Protein AF-0000000069244397 (afdb_homodimer)

pLDDT: mean 73.23, std 25.33, range [27.2, 98.0]

Nearest PDB structures (foldseek):
  3v4m-assembly1_A  TM=9.714E-01  e=1.455E-11  Mus musculus
  4z2x-assembly2_B  TM=9.695E-01  e=2.163E-11  Mus musculus
  4fxw-assembly1_A  TM=9.485E-01  e=2.336E-10  Homo sapiens
  1opi-assembly1_A  TM=9.277E-01  e=2.695E-09  Homo sapiens
  2peh-assembly1_A  TM=8.057E-01  e=1.246E-07  Homo sapiens

Secondary structure (DSSP, 8-state):
-----------B-----STTHHHHHHHHHHHHHHHHHHHHS----TT------------SEEEEESSS-HHHHTSHHHHHHHHHHHHHHHGGGS-EEEEE-----TT----TTTT-EEEEESSHHHHHHHHHHHTT-EETTEEPEEEEE-HHHHHTT----/-----------B-----SSTHHHHHHHHHHHHHHHHHHHHS----TT------------SEEEEESSS-HHHHTSHHHHHHHHHHHHHHHGGGS-EEEEE-----TT----TTTT-EEEEESSHHHHHHHHHHHTT-EETTEEPEEEEE-HHHHHTT----

InterPro domains:
  IPR012677 Nucleotide-binding alpha-beta plait domain superfamily [G3DSA:3.30.70.330] (55-160)
  IPR035979 RNA-binding domain superfamily [SSF54928] (56-154)

Structure (mmCIF, N/CA/C/O backbone):
data_AF-0000000069244397-model_v1
#
loop_
_entity.id
_entity.type
_entity.pdbx_description
1 polymer 'Uncharacterized protein'
#
loop_
_atom_site.group_PDB
_atom_site.id
_atom_site.type_symbol
_atom_site.label_atom_id
_atom_site.label_alt_id
_atom_site.label_comp_id
_atom_site.label_asym_id
_atom_site.label_entity_id
_atom_site.label_seq_id
_atom_site.pdbx_PDB_ins_code
_atom_site.Cartn_x
_atom_site.Cartn_y
_atom_site.Cartn_z
_atom_site.occupancy
_atom_site.B_iso_or_equiv
_atom_site.auth_seq_id
_atom_site.auth_comp_id
_atom_site.auth_asym_id
_atom_site.auth_atom_id
_atom_site.pdbx_PDB_model_num
ATOM 1 N N . MET A 1 1 ? 12.625 15.398 11.844 1 27.2 1 MET A N 1
ATOM 2 C CA . MET A 1 1 ? 12.562 14.055 12.414 1 27.2 1 MET A CA 1
ATOM 3 C C . MET A 1 1 ? 11.297 13.867 13.234 1 27.2 1 MET A C 1
ATOM 5 O O . MET A 1 1 ? 10.906 14.766 13.992 1 27.2 1 MET A O 1
ATOM 9 N N . PHE A 1 2 ? 10.336 13.188 12.711 1 37.75 2 PHE A N 1
ATOM 10 C CA . PHE A 1 2 ? 9.117 13.062 13.5 1 37.75 2 PHE A CA 1
ATOM 11 C C . PHE A 1 2 ? 9.445 12.75 14.953 1 37.75 2 PHE A C 1
ATOM 13 O O . PHE A 1 2 ? 10.125 11.766 15.242 1 37.75 2 PHE A O 1
ATOM 20 N N . VAL A 1 3 ? 9.688 13.797 15.75 1 35.94 3 VAL A N 1
ATOM 21 C CA . VAL A 1 3 ? 9.875 13.375 17.141 1 35.94 3 VAL A CA 1
ATOM 22 C C . VAL A 1 3 ? 8.664 12.562 17.594 1 35.94 3 VAL A C 1
ATOM 24 O O . VAL A 1 3 ? 7.652 13.125 18.016 1 35.94 3 VAL A O 1
ATOM 27 N N . LEU A 1 4 ? 8.211 11.703 16.703 1 37.22 4 LEU A N 1
ATOM 28 C CA . LEU A 1 4 ? 7.254 10.734 17.219 1 37.22 4 LEU A CA 1
ATOM 29 C C . LEU A 1 4 ? 7.84 9.977 18.422 1 37.22 4 LEU A C 1
ATOM 31 O O . LEU A 1 4 ? 8.945 9.445 18.344 1 37.22 4 LEU A O 1
ATOM 35 N N . THR A 1 5 ? 7.504 10.547 19.578 1 32.94 5 THR A N 1
ATOM 36 C CA . THR A 1 5 ? 7.883 9.758 20.75 1 32.94 5 THR A CA 1
ATOM 37 C C . THR A 1 5 ? 7.754 8.266 20.453 1 32.94 5 THR A C 1
ATOM 39 O O . THR A 1 5 ? 6.754 7.82 19.891 1 32.94 5 THR A O 1
ATOM 42 N N . SER A 1 6 ? 8.906 7.75 20.25 1 30 6 SER A N 1
ATOM 43 C CA . SER A 1 6 ? 9.266 6.379 19.891 1 30 6 SER A CA 1
ATOM 44 C C . SER A 1 6 ? 8.461 5.375 20.719 1 30 6 SER A C 1
ATOM 46 O O . SER A 1 6 ? 8.773 5.129 21.891 1 30 6 SER A O 1
ATOM 48 N N . VAL A 1 7 ? 7.266 5.555 20.844 1 28.28 7 VAL A N 1
ATOM 49 C CA . VAL A 1 7 ? 6.73 4.344 21.469 1 28.28 7 VAL A CA 1
ATOM 50 C C . VAL A 1 7 ? 7.094 3.127 20.625 1 28.28 7 VAL A C 1
ATOM 52 O O . VAL A 1 7 ? 6.934 3.143 19.391 1 28.28 7 VAL A O 1
ATOM 55 N N . ASN A 1 8 ? 8.195 2.49 21.047 1 29.7 8 ASN A N 1
ATOM 56 C CA . ASN A 1 8 ? 8.734 1.245 20.516 1 29.7 8 ASN A CA 1
ATOM 57 C C . ASN A 1 8 ? 7.633 0.259 20.156 1 29.7 8 ASN A C 1
ATOM 59 O O . ASN A 1 8 ? 7.188 -0.521 21 1 29.7 8 ASN A O 1
ATOM 63 N N . LEU A 1 9 ? 6.617 0.717 19.609 1 29.98 9 LEU A N 1
ATOM 64 C CA . LEU A 1 9 ? 5.656 -0.36 19.406 1 29.98 9 LEU A CA 1
ATOM 65 C C . LEU A 1 9 ? 6.152 -1.33 18.328 1 29.98 9 LEU A C 1
ATOM 67 O O . LEU A 1 9 ? 6.422 -0.929 17.203 1 29.98 9 LEU A O 1
ATOM 71 N N . VAL A 1 10 ? 6.895 -2.225 18.828 1 30.16 10 VAL A N 1
ATOM 72 C CA . VAL A 1 10 ? 7.375 -3.371 18.062 1 30.16 10 VAL A CA 1
ATOM 73 C C . VAL A 1 10 ? 6.262 -3.893 17.156 1 30.16 10 VAL A C 1
ATOM 75 O O . VAL A 1 10 ? 5.164 -4.203 17.625 1 30.16 10 VAL A O 1
ATOM 78 N N . CYS A 1 11 ? 6.207 -3.209 16.125 1 37.81 11 CYS A N 1
ATOM 79 C CA . CYS A 1 11 ? 5.363 -3.848 15.117 1 37.81 11 CYS A CA 1
ATOM 80 C C . CYS A 1 11 ? 5.617 -5.348 15.062 1 37.81 11 CYS A C 1
ATOM 82 O O . CYS A 1 11 ? 6.719 -5.785 14.727 1 37.81 11 CYS A O 1
ATOM 84 N 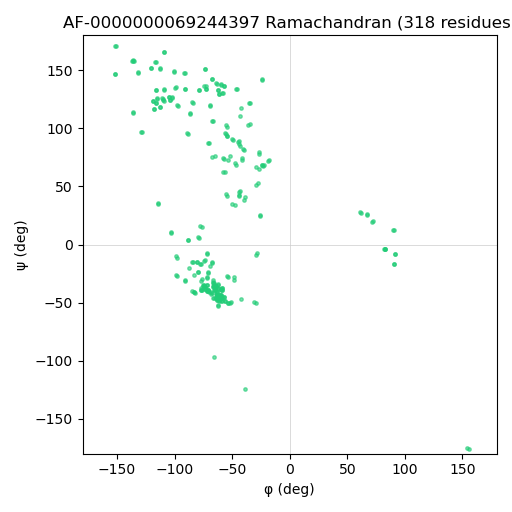N . PHE A 1 12 ? 5.129 -6.039 16.094 1 33.84 12 PHE A N 1
ATOM 85 C CA . PHE A 1 12 ? 5.223 -7.469 16.359 1 33.84 12 PHE A CA 1
ATOM 86 C C . PHE A 1 12 ? 4.797 -8.273 15.133 1 33.84 12 PHE A C 1
ATOM 88 O O . PHE A 1 12 ? 3.609 -8.547 14.945 1 33.84 12 PHE A O 1
ATOM 95 N N . CYS A 1 13 ? 5.066 -7.836 13.914 1 42.62 13 CYS A N 1
ATOM 96 C CA . CYS A 1 13 ? 4.883 -9.07 13.164 1 42.62 13 CYS A CA 1
ATOM 97 C C . CYS A 1 13 ? 5.598 -10.234 13.844 1 42.62 13 CYS A C 1
ATOM 99 O O . CYS A 1 13 ? 6.812 -10.195 14.039 1 42.62 13 CYS A O 1
ATOM 101 N N . GLY A 1 14 ? 5.129 -10.719 15.07 1 35.09 14 GLY A N 1
ATOM 102 C CA . GLY A 1 14 ? 5.707 -11.852 15.781 1 35.09 14 GLY A CA 1
ATOM 103 C C . GLY A 1 14 ? 6.34 -12.875 14.859 1 35.09 14 GLY A C 1
ATOM 104 O O . GLY A 1 14 ? 5.637 -13.656 14.219 1 35.09 14 GLY A O 1
ATOM 105 N N . HIS A 1 15 ? 7.363 -12.461 14.25 1 33.94 15 HIS A N 1
ATOM 106 C CA . HIS A 1 15 ? 8.211 -13.523 13.719 1 33.94 15 HIS A CA 1
ATOM 107 C C . HIS A 1 15 ? 8.562 -14.539 14.805 1 33.94 15 HIS A C 1
ATOM 109 O O . HIS A 1 15 ? 9.164 -14.188 15.82 1 33.94 15 HIS A O 1
ATOM 115 N N . SER A 1 16 ? 7.691 -15.461 15.25 1 31.42 16 SER A N 1
ATOM 116 C CA . SER A 1 16 ? 8.398 -16.562 15.891 1 31.42 16 SER A CA 1
ATOM 117 C C . SER A 1 16 ? 9.641 -16.953 15.094 1 31.42 16 SER A C 1
ATOM 119 O O . SER A 1 16 ? 9.57 -17.156 13.883 1 31.42 16 SER A O 1
ATOM 121 N N . LYS A 1 17 ? 10.852 -16.812 15.703 1 29.66 17 LYS A N 1
ATOM 122 C CA . LYS A 1 17 ? 12.188 -17.188 15.258 1 29.66 17 LYS A CA 1
ATOM 123 C C . LYS A 1 17 ? 12.164 -18.531 14.539 1 29.66 17 LYS A C 1
ATOM 125 O O . LYS A 1 17 ? 12.656 -18.656 13.414 1 29.66 17 LYS A O 1
ATOM 130 N N . PRO A 1 18 ? 12.953 -19.5 14.992 1 32.19 18 PRO A N 1
ATOM 131 C CA . PRO A 1 18 ? 13.891 -20.422 14.336 1 32.19 18 PRO A CA 1
ATOM 132 C C . PRO A 1 18 ? 13.203 -21.656 13.75 1 32.19 18 PRO A C 1
ATOM 134 O O . PRO A 1 18 ? 13.875 -22.516 13.172 1 32.19 18 PRO A O 1
ATOM 137 N N . GLU A 1 19 ? 12.109 -22.125 14.188 1 33.16 19 GLU A N 1
ATOM 138 C CA . GLU A 1 19 ? 12.242 -23.516 13.766 1 33.16 19 GLU A CA 1
ATOM 139 C C . GLU A 1 19 ? 12.141 -23.641 12.242 1 33.16 19 GLU A C 1
ATOM 141 O O . GLU A 1 19 ? 12.133 -24.75 11.711 1 33.16 19 GLU A O 1
ATOM 146 N N . GLU A 1 20 ? 11.602 -22.641 11.625 1 37.44 20 GLU A N 1
ATOM 147 C CA . GLU A 1 20 ? 11.227 -22.859 10.234 1 37.44 20 GLU A CA 1
ATOM 148 C C . GLU A 1 20 ? 12.453 -22.844 9.32 1 37.44 20 GLU A C 1
ATOM 150 O O . GLU A 1 20 ? 12.344 -22.594 8.125 1 37.44 20 GLU A O 1
ATOM 155 N N . ASP A 1 21 ? 13.602 -22.938 9.82 1 36.31 21 ASP A N 1
ATOM 156 C CA . ASP A 1 21 ? 14.828 -23.188 9.078 1 36.31 21 ASP A CA 1
ATOM 157 C C . ASP A 1 21 ? 14.664 -24.359 8.117 1 36.31 21 ASP A C 1
ATOM 159 O O . ASP A 1 21 ? 15.383 -24.453 7.113 1 36.31 21 ASP A O 1
ATOM 163 N N . ASN A 1 22 ? 13.812 -25.297 8.508 1 40.84 22 ASN A N 1
ATOM 164 C CA . ASN A 1 22 ? 13.789 -26.562 7.773 1 40.84 22 ASN A CA 1
ATOM 165 C C . ASN A 1 22 ? 13.078 -26.406 6.434 1 40.84 22 ASN A C 1
ATOM 167 O O . ASN A 1 22 ? 13.344 -27.172 5.496 1 40.84 22 ASN A O 1
ATOM 171 N N . ILE A 1 23 ? 12.039 -25.578 6.328 1 39.38 23 ILE A N 1
ATOM 172 C CA . ILE A 1 23 ? 11.32 -25.5 5.059 1 39.38 23 ILE A CA 1
ATOM 173 C C . ILE A 1 23 ? 12.133 -24.672 4.062 1 39.38 23 ILE A C 1
ATOM 175 O O . ILE A 1 23 ? 12.242 -25.031 2.887 1 39.38 23 ILE A O 1
ATOM 179 N N . PHE A 1 24 ? 12.797 -23.625 4.504 1 41.84 24 PHE A N 1
ATOM 180 C CA . PHE A 1 24 ? 13.648 -22.812 3.635 1 41.84 24 PHE A CA 1
ATOM 181 C C . PHE A 1 24 ? 14.844 -23.625 3.148 1 41.84 24 PHE A C 1
ATOM 183 O O . PHE A 1 24 ? 15.297 -23.453 2.014 1 41.84 24 PHE A O 1
ATOM 190 N N . ALA A 1 25 ? 15.32 -24.469 4.027 1 38.56 25 ALA A N 1
ATOM 191 C CA . ALA A 1 25 ? 16.469 -25.297 3.67 1 38.56 25 ALA A CA 1
ATOM 192 C C . ALA A 1 25 ? 16.109 -26.266 2.555 1 38.56 25 ALA A C 1
ATOM 194 O O . ALA A 1 25 ? 16.906 -26.516 1.649 1 38.56 25 ALA A O 1
ATOM 195 N N . ARG A 1 26 ? 14.875 -26.812 2.633 1 41.34 26 ARG A N 1
ATOM 196 C CA . ARG A 1 26 ? 14.477 -27.781 1.609 1 41.34 26 ARG A CA 1
ATOM 197 C C . ARG A 1 26 ? 14.242 -27.078 0.271 1 41.34 26 ARG A C 1
ATOM 199 O O . ARG A 1 26 ? 14.57 -27.625 -0.783 1 41.34 26 ARG A O 1
ATOM 206 N N . ALA A 1 27 ? 13.719 -25.812 0.283 1 40.34 27 ALA A N 1
ATOM 207 C CA . ALA A 1 27 ? 13.508 -25.109 -0.975 1 40.34 27 ALA A CA 1
ATOM 208 C C . ALA A 1 27 ? 14.836 -24.672 -1.59 1 40.34 27 ALA A C 1
ATOM 210 O O . ALA A 1 27 ? 15.016 -24.75 -2.807 1 40.34 27 ALA A O 1
ATOM 211 N N . GLN A 1 28 ? 15.742 -24.219 -0.782 1 43.62 28 GLN A N 1
ATOM 212 C CA . GLN A 1 28 ? 17.062 -23.875 -1.285 1 43.62 28 GLN A CA 1
ATOM 213 C C . GLN A 1 28 ? 17.766 -25.109 -1.87 1 43.62 28 GLN A C 1
ATOM 215 O O . GLN A 1 28 ? 18.453 -25.016 -2.889 1 43.62 28 GLN A O 1
ATOM 220 N N . GLN A 1 29 ? 17.516 -26.234 -1.183 1 43.56 29 GLN A N 1
ATOM 221 C CA . GLN A 1 29 ? 18.141 -27.453 -1.702 1 43.56 29 GLN A CA 1
ATOM 222 C C . GLN A 1 29 ? 17.562 -27.828 -3.064 1 43.56 29 GLN A C 1
ATOM 224 O O . GLN A 1 29 ? 18.297 -28.25 -3.957 1 43.56 29 GLN A O 1
ATOM 229 N N . HIS A 1 30 ? 16.234 -27.516 -3.236 1 47.88 30 HIS A N 1
ATOM 230 C CA . HIS A 1 30 ? 15.656 -27.859 -4.535 1 47.88 30 HIS A CA 1
ATOM 231 C C . HIS A 1 30 ? 16.125 -26.891 -5.613 1 47.88 30 HIS A C 1
ATOM 233 O O . HIS A 1 30 ? 16.453 -27.297 -6.727 1 47.88 30 HIS A O 1
ATOM 239 N N . ILE A 1 31 ? 16.281 -25.562 -5.203 1 44.5 31 ILE A N 1
ATOM 240 C CA . ILE A 1 31 ? 16.797 -24.578 -6.164 1 44.5 31 ILE A CA 1
ATOM 241 C C . ILE A 1 31 ? 18.281 -24.844 -6.434 1 44.5 31 ILE A C 1
ATOM 243 O O . ILE A 1 31 ? 18.719 -24.812 -7.582 1 44.5 31 ILE A O 1
ATOM 247 N N . ALA A 1 32 ? 19.016 -25.188 -5.398 1 46.47 32 ALA A N 1
ATOM 248 C CA . ALA A 1 32 ? 20.438 -25.531 -5.559 1 46.47 32 ALA A CA 1
ATOM 249 C C . ALA A 1 32 ? 20.609 -26.797 -6.383 1 46.47 32 ALA A C 1
ATOM 251 O O . ALA A 1 32 ? 21.5 -26.891 -7.23 1 46.47 32 ALA A O 1
ATOM 252 N N . MET A 1 33 ? 19.656 -27.688 -6.145 1 46.03 33 MET A N 1
ATOM 253 C CA . MET A 1 33 ? 19.766 -28.938 -6.883 1 46.03 33 MET A CA 1
ATOM 254 C C . MET A 1 33 ? 19.453 -28.734 -8.359 1 46.03 33 MET A C 1
ATOM 256 O O . MET A 1 33 ? 20.078 -29.344 -9.227 1 46.03 33 MET A O 1
ATOM 260 N N . GLN A 1 34 ? 18.406 -27.844 -8.641 1 49.03 34 GLN A N 1
ATOM 261 C CA . GLN A 1 34 ? 18.078 -27.594 -10.031 1 49.03 34 GLN A CA 1
ATOM 262 C C . GLN A 1 34 ? 19.219 -26.859 -10.742 1 49.03 34 GLN A C 1
ATOM 264 O O . GLN A 1 34 ? 19.531 -27.156 -11.898 1 49.03 34 GLN A O 1
ATOM 269 N N . LYS A 1 35 ? 19.922 -26.016 -9.953 1 48.5 35 LYS A N 1
ATOM 270 C CA . LYS A 1 35 ? 21.109 -25.359 -10.508 1 48.5 35 LYS A CA 1
ATOM 271 C C . LYS A 1 35 ? 22.219 -26.375 -10.766 1 48.5 35 LYS A C 1
ATOM 273 O O . LYS A 1 35 ? 22.891 -26.312 -11.797 1 48.5 35 LYS A O 1
ATOM 278 N N . ILE A 1 36 ? 22.312 -27.203 -9.789 1 48.94 36 ILE A N 1
ATOM 279 C CA . ILE A 1 36 ? 23.359 -28.219 -9.93 1 48.94 36 ILE A CA 1
ATOM 280 C C . ILE A 1 36 ? 23.016 -29.172 -11.062 1 48.94 36 ILE A C 1
ATOM 282 O O . ILE A 1 36 ? 23.875 -29.547 -11.867 1 48.94 36 ILE A O 1
ATOM 286 N N . ALA A 1 37 ? 21.734 -29.562 -11.148 1 48.16 37 ALA A N 1
ATOM 287 C CA . ALA A 1 37 ? 21.375 -30.516 -12.18 1 48.16 37 ALA A CA 1
ATOM 288 C C . ALA A 1 37 ? 21.625 -29.938 -13.57 1 48.16 37 ALA A C 1
ATOM 290 O O . ALA A 1 37 ? 22.094 -30.656 -14.469 1 48.16 37 ALA A O 1
ATOM 291 N N . LEU A 1 38 ? 21.391 -28.594 -13.641 1 48.34 38 LEU A N 1
ATOM 292 C CA . LEU A 1 38 ? 21.656 -27.984 -14.93 1 48.34 38 LEU A CA 1
ATOM 293 C C . LEU A 1 38 ? 23.172 -27.859 -15.172 1 48.34 38 LEU A C 1
ATOM 295 O O . LEU A 1 38 ? 23.641 -28.094 -16.281 1 48.34 38 LEU A O 1
ATOM 299 N N . GLU A 1 39 ? 23.844 -27.516 -14.016 1 49.94 39 GLU A N 1
ATOM 300 C CA . GLU A 1 39 ? 25.297 -27.484 -14.188 1 49.94 39 GLU A CA 1
ATOM 301 C C . GLU A 1 39 ? 25.844 -28.891 -14.461 1 49.94 39 GLU A C 1
ATOM 303 O O . GLU A 1 39 ? 26.766 -29.047 -15.258 1 49.94 39 GLU A O 1
ATOM 308 N N . VAL A 1 40 ? 25.266 -29.859 -13.852 1 46.66 40 VAL A N 1
ATOM 309 C CA . VAL A 1 40 ? 25.828 -31.203 -14.016 1 46.66 40 VAL A CA 1
ATOM 310 C C . VAL A 1 40 ? 25.422 -31.766 -15.375 1 46.66 40 VAL A C 1
ATOM 312 O O . VAL A 1 40 ? 26.125 -32.594 -15.945 1 46.66 40 VAL A O 1
ATOM 315 N N . VAL A 1 41 ? 24.141 -31.531 -15.867 1 43.69 41 VAL A N 1
ATOM 316 C CA . VAL A 1 41 ? 23.938 -31.969 -17.25 1 43.69 41 VAL A CA 1
ATOM 317 C C . VAL A 1 41 ? 24.828 -31.141 -18.172 1 43.69 41 VAL A C 1
ATOM 319 O O . VAL A 1 41 ? 24.672 -29.922 -18.266 1 43.69 41 VAL A O 1
ATOM 322 N N . GLY A 1 42 ? 26.125 -31.359 -18.266 1 42.97 42 GLY A N 1
ATOM 323 C CA . GLY A 1 42 ? 27.234 -30.891 -19.094 1 42.97 42 GLY A CA 1
ATOM 324 C C . GLY A 1 42 ? 26.797 -30.484 -20.48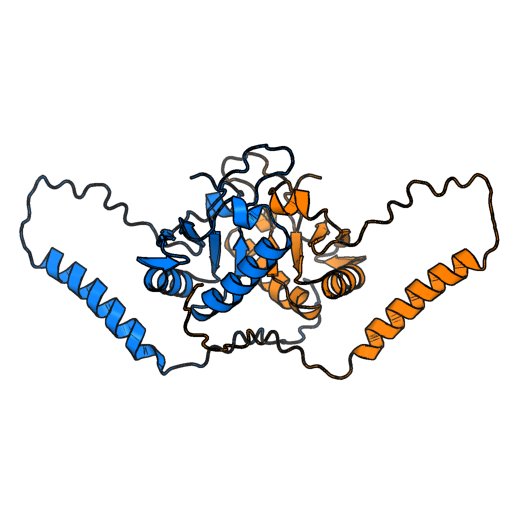4 1 42.97 42 GLY A C 1
ATOM 325 O O . GLY A 1 42 ? 27.594 -30.5 -21.422 1 42.97 42 GLY A O 1
ATOM 326 N N . LEU A 1 43 ? 25.438 -30.781 -20.875 1 42.66 43 LEU A N 1
ATOM 327 C CA . LEU A 1 43 ? 25.156 -30.422 -22.266 1 42.66 43 LEU A CA 1
ATOM 328 C C . LEU A 1 43 ? 25.422 -28.938 -22.516 1 42.66 43 LEU A C 1
ATOM 330 O O . LEU A 1 43 ? 24.781 -28.078 -21.906 1 42.66 43 LEU A O 1
ATOM 334 N N . ASN A 1 44 ? 26.719 -28.578 -22.594 1 42.78 44 ASN A N 1
ATOM 335 C CA . ASN A 1 44 ? 27.141 -27.375 -23.297 1 42.78 44 ASN A CA 1
ATOM 336 C C . ASN A 1 44 ? 26.422 -27.234 -24.641 1 42.78 44 ASN A C 1
ATOM 338 O O . ASN A 1 44 ? 26.891 -27.75 -25.656 1 42.78 44 ASN A O 1
ATOM 342 N N . ILE A 1 45 ? 25.125 -27.484 -24.812 1 40.69 45 ILE A N 1
ATOM 343 C CA . ILE A 1 45 ? 24.609 -27.125 -26.125 1 40.69 45 ILE A CA 1
ATOM 344 C C . ILE A 1 45 ? 25.031 -25.703 -26.484 1 40.69 45 ILE A C 1
ATOM 346 O O . ILE A 1 45 ? 24.688 -24.75 -25.781 1 40.69 45 ILE A O 1
ATOM 350 N N . PRO A 1 46 ? 26.219 -25.453 -27.156 1 43.69 46 PRO A N 1
ATOM 351 C CA . PRO A 1 46 ? 26.688 -24.125 -27.547 1 43.69 46 PRO A CA 1
ATOM 352 C C . PRO A 1 46 ? 25.531 -23.156 -27.859 1 43.69 46 PRO A C 1
ATOM 354 O O . PRO A 1 46 ? 25.656 -21.953 -27.609 1 43.69 46 PRO A O 1
ATOM 357 N N . GLY A 1 47 ? 24.672 -23.406 -28.547 1 41.69 47 GLY A N 1
ATOM 358 C CA . GLY A 1 47 ? 23.594 -22.609 -29.125 1 41.69 47 GLY A CA 1
ATOM 359 C C . GLY A 1 47 ? 22.5 -22.281 -28.141 1 41.69 47 GLY A C 1
ATOM 360 O O . GLY A 1 47 ? 21.438 -21.766 -28.516 1 41.69 47 GLY A O 1
ATOM 361 N N . VAL A 1 48 ? 22.328 -23.156 -27.219 1 39.66 48 VAL A N 1
ATOM 362 C CA . VAL A 1 48 ? 21.266 -22.656 -26.359 1 39.66 48 VAL A CA 1
ATOM 363 C C . VAL A 1 48 ? 21.672 -21.281 -25.797 1 39.66 48 VAL A C 1
ATOM 365 O O . VAL A 1 48 ? 22.625 -21.172 -25.031 1 39.66 48 VAL A O 1
ATOM 368 N N . GLU A 1 49 ? 21.844 -20.359 -26.688 1 38.31 49 GLU A N 1
ATOM 369 C CA . GLU A 1 49 ? 21.781 -19.016 -26.125 1 38.31 49 GLU A CA 1
ATOM 370 C C . GLU A 1 49 ? 20.922 -18.984 -24.875 1 38.31 49 GLU A C 1
ATOM 372 O O . GLU A 1 49 ? 19.797 -19.5 -24.875 1 38.31 49 GLU A O 1
ATOM 377 N N . ARG A 1 50 ? 21.547 -19.438 -23.75 1 37.62 50 ARG A N 1
ATOM 378 C CA . ARG A 1 50 ? 20.766 -19.109 -22.562 1 37.62 50 ARG A CA 1
ATOM 379 C C . ARG A 1 50 ? 19.844 -17.922 -22.812 1 37.62 50 ARG A C 1
ATOM 381 O O . ARG A 1 50 ? 20.328 -16.828 -23.125 1 37.62 50 ARG A O 1
ATOM 388 N N . GLY A 1 51 ? 18.922 -18.109 -23.594 1 34.88 51 GLY A N 1
ATOM 389 C CA . GLY A 1 51 ? 17.984 -17 -23.719 1 34.88 51 GLY A CA 1
ATOM 390 C C . GLY A 1 51 ? 17.969 -16.094 -22.5 1 34.88 51 GLY A C 1
ATOM 391 O O . GLY A 1 51 ? 18.5 -16.438 -21.453 1 34.88 51 GLY A O 1
ATOM 392 N N . PRO A 1 52 ? 17.859 -14.836 -22.688 1 34.72 52 PRO A N 1
ATOM 393 C CA . PRO A 1 52 ? 17.781 -14.023 -21.484 1 34.72 52 PRO A CA 1
ATOM 394 C C . PRO A 1 52 ? 17.188 -14.781 -20.297 1 34.72 52 PRO A C 1
ATOM 396 O O . PRO A 1 52 ? 16.047 -15.25 -20.375 1 34.72 52 PRO A O 1
ATOM 399 N N . THR A 1 53 ? 17.734 -15.992 -19.953 1 36.62 53 THR A N 1
ATOM 400 C CA . THR A 1 53 ? 17.203 -16.438 -18.672 1 36.62 53 THR A CA 1
ATOM 401 C C . THR A 1 53 ? 16.578 -15.281 -17.906 1 36.62 53 THR A C 1
ATOM 403 O O . THR A 1 53 ? 17.219 -14.258 -17.703 1 36.62 53 THR A O 1
ATOM 406 N N . ASN A 1 54 ? 15.5 -14.797 -18.266 1 39.53 54 ASN A N 1
ATOM 407 C CA . ASN A 1 54 ? 14.82 -13.766 -17.5 1 39.53 54 ASN A CA 1
ATOM 408 C C . ASN A 1 54 ? 15.195 -13.836 -16.016 1 39.53 54 ASN A C 1
ATOM 410 O O . ASN A 1 54 ? 14.578 -14.586 -15.258 1 39.53 54 ASN A O 1
ATOM 414 N N . GLU A 1 55 ? 16.281 -14.352 -15.711 1 47.25 55 GLU A N 1
ATOM 415 C CA . GLU A 1 55 ? 16.797 -14.242 -14.352 1 47.25 55 GLU A CA 1
ATOM 416 C C . GLU A 1 55 ? 16.219 -13.031 -13.633 1 47.25 55 GLU A C 1
ATOM 418 O O . GLU A 1 55 ? 16.547 -11.891 -13.961 1 47.25 55 GLU A O 1
ATOM 423 N N . GLU A 1 56 ? 14.977 -13.094 -13.367 1 64.75 56 GLU A N 1
ATOM 424 C CA . GLU A 1 56 ? 14.227 -12.008 -12.734 1 64.75 56 GLU A CA 1
ATOM 425 C C . GLU A 1 56 ? 15.008 -11.406 -11.578 1 64.75 56 GLU A C 1
ATOM 427 O O . GLU A 1 56 ? 15.477 -12.125 -10.695 1 64.75 56 GLU A O 1
ATOM 432 N N . SER A 1 57 ? 15.828 -10.438 -11.734 1 83.56 57 SER A N 1
ATOM 433 C CA . SER A 1 57 ? 16.531 -9.703 -10.68 1 83.56 57 SER A CA 1
ATOM 434 C C . SER A 1 57 ? 15.648 -9.555 -9.445 1 83.56 57 SER A C 1
ATOM 436 O O . SER A 1 57 ? 14.453 -9.281 -9.547 1 83.56 57 SER A O 1
ATOM 438 N N . PRO A 1 58 ? 16.203 -10.094 -8.328 1 93 58 PRO A N 1
ATOM 439 C CA . PRO A 1 58 ? 15.453 -9.977 -7.082 1 93 58 PRO A CA 1
ATOM 440 C C . PRO A 1 58 ? 14.906 -8.57 -6.852 1 93 58 PRO A C 1
ATOM 442 O O . PRO A 1 58 ? 15.555 -7.582 -7.219 1 93 58 PRO A O 1
ATOM 445 N N . SER A 1 59 ? 13.695 -8.516 -6.477 1 96.69 59 SER A N 1
ATOM 446 C CA . SER A 1 59 ? 12.977 -7.293 -6.148 1 96.69 59 SER A CA 1
ATOM 447 C C . SER A 1 59 ? 12.234 -7.426 -4.82 1 96.69 59 SER A C 1
ATOM 449 O O . SER A 1 59 ? 11.812 -8.523 -4.449 1 96.69 59 SER A O 1
ATOM 451 N N . LYS A 1 60 ? 12.102 -6.355 -4.098 1 96.88 60 LYS A N 1
ATOM 452 C CA . LYS A 1 60 ? 11.312 -6.375 -2.871 1 96.88 60 LYS A CA 1
ATOM 453 C C . LYS A 1 60 ? 9.82 -6.461 -3.18 1 96.88 60 LYS A C 1
ATOM 455 O O . LYS A 1 60 ? 9.008 -6.66 -2.275 1 96.88 60 LYS A O 1
ATOM 460 N N . VAL A 1 61 ? 9.484 -6.344 -4.453 1 97.5 61 VAL A N 1
ATOM 461 C CA . VAL A 1 61 ? 8.078 -6.32 -4.844 1 97.5 61 VAL A CA 1
ATOM 462 C C . VAL A 1 61 ? 7.73 -7.602 -5.598 1 97.5 61 VAL A C 1
ATOM 464 O O . VAL A 1 61 ? 8.422 -7.98 -6.543 1 97.5 61 VAL A O 1
ATOM 467 N N . VAL A 1 62 ? 6.723 -8.281 -5.133 1 98 62 VAL A N 1
ATOM 468 C CA . VAL A 1 62 ? 6.18 -9.477 -5.777 1 98 62 VAL A CA 1
ATOM 469 C C . VAL A 1 62 ? 4.809 -9.156 -6.379 1 98 62 VAL A C 1
ATOM 471 O O . VAL A 1 62 ? 3.988 -8.484 -5.746 1 98 62 VAL A O 1
ATOM 474 N N . CYS A 1 63 ? 4.562 -9.547 -7.574 1 97.81 63 CYS A N 1
ATOM 475 C CA . CYS A 1 63 ? 3.275 -9.375 -8.234 1 97.81 63 CYS A CA 1
ATOM 476 C C . CYS A 1 63 ? 2.564 -10.711 -8.406 1 97.81 63 CYS A C 1
ATOM 478 O O . CYS A 1 63 ? 3.143 -11.664 -8.938 1 97.81 63 CYS A O 1
ATOM 480 N N . LEU A 1 64 ? 1.368 -10.844 -7.922 1 97.25 64 LEU A N 1
ATOM 481 C CA . LEU A 1 64 ? 0.532 -12.031 -8.102 1 97.25 64 LEU A CA 1
ATOM 482 C C . LEU A 1 64 ? -0.485 -11.805 -9.219 1 97.25 64 LEU A C 1
ATOM 484 O O . LEU A 1 64 ? -1.105 -10.742 -9.297 1 97.25 64 LEU A O 1
ATOM 488 N N . THR A 1 65 ? -0.626 -12.773 -10.078 1 95.56 65 THR A N 1
ATOM 489 C CA . THR A 1 65 ? -1.67 -12.766 -11.094 1 95.56 65 THR A CA 1
ATOM 490 C C . THR A 1 65 ? -2.588 -13.977 -10.938 1 95.56 65 THR A C 1
ATOM 492 O O . THR A 1 65 ? -2.209 -14.969 -10.312 1 95.56 65 THR A O 1
ATOM 495 N N . GLN A 1 66 ? -3.865 -13.836 -11.359 1 91.69 66 GLN A N 1
ATOM 496 C CA . GLN A 1 66 ? -4.887 -14.883 -11.336 1 91.69 66 GLN A CA 1
ATOM 497 C C . GLN A 1 66 ? -5.352 -15.164 -9.906 1 91.69 66 GLN A C 1
ATOM 499 O O . GLN A 1 66 ? -5.863 -16.25 -9.617 1 91.69 66 GLN A O 1
ATOM 504 N N . ALA A 1 67 ? -5.105 -14.211 -9.039 1 93.38 67 ALA A N 1
ATOM 505 C CA . ALA A 1 67 ? -5.5 -14.422 -7.648 1 93.38 67 ALA A CA 1
ATOM 506 C C . ALA A 1 67 ? -6.828 -13.734 -7.344 1 93.38 67 ALA A C 1
ATOM 508 O O . ALA A 1 67 ? -7.535 -14.117 -6.406 1 93.38 67 ALA A O 1
ATOM 509 N N . VAL A 1 68 ? -7.102 -12.742 -8.055 1 94 68 VAL A N 1
ATOM 510 C CA . VAL A 1 68 ? -8.32 -11.969 -7.836 1 94 68 VAL A CA 1
ATOM 511 C C . VAL A 1 68 ? -8.984 -11.664 -9.18 1 94 68 VAL A C 1
ATOM 513 O O . VAL A 1 68 ? -8.336 -11.711 -10.227 1 94 68 VAL A O 1
ATOM 516 N N . THR A 1 69 ? -10.234 -11.406 -9.109 1 92.75 69 THR A N 1
ATOM 517 C CA . THR A 1 69 ? -10.961 -11.094 -10.336 1 92.75 69 THR A CA 1
ATOM 518 C C . THR A 1 69 ? -11.508 -9.672 -10.297 1 92.75 69 THR A C 1
ATOM 520 O O . THR A 1 69 ? -11.695 -9.102 -9.219 1 92.75 69 THR A O 1
ATOM 523 N N . THR A 1 70 ? -11.75 -9.133 -11.484 1 90.94 70 THR A N 1
ATOM 524 C CA . THR A 1 70 ? -12.297 -7.793 -11.617 1 90.94 70 THR A CA 1
ATOM 525 C C . THR A 1 70 ? -13.656 -7.688 -10.93 1 90.94 70 THR A C 1
ATOM 527 O O . THR A 1 70 ? -13.961 -6.668 -10.305 1 90.94 70 THR A O 1
ATOM 530 N N . GLU A 1 71 ? -14.43 -8.711 -11.039 1 91.19 71 GLU A N 1
ATOM 531 C CA . GLU A 1 71 ? -15.758 -8.711 -10.438 1 91.19 71 GLU A CA 1
ATOM 532 C C . GLU A 1 71 ? -15.672 -8.586 -8.914 1 91.19 71 GLU A C 1
ATOM 534 O O . GLU A 1 71 ? -16.438 -7.84 -8.305 1 91.19 71 GLU A O 1
ATOM 539 N N . GLN A 1 72 ? -14.805 -9.352 -8.359 1 92.25 72 GLN A N 1
ATOM 540 C CA . GLN A 1 72 ? -14.594 -9.281 -6.922 1 92.25 72 GLN A CA 1
ATOM 541 C C . GLN A 1 72 ? -14.172 -7.879 -6.492 1 92.25 72 GLN A C 1
ATOM 543 O O . GLN A 1 72 ? -14.617 -7.375 -5.461 1 92.25 72 GLN A O 1
ATOM 548 N N . LEU A 1 73 ? -13.352 -7.23 -7.336 1 91.88 73 LEU A N 1
ATOM 549 C CA . LEU A 1 73 ? -12.703 -5.977 -6.98 1 91.88 73 LEU A CA 1
ATOM 550 C C . LEU A 1 73 ? -13.656 -4.797 -7.16 1 91.88 73 LEU A C 1
ATOM 552 O O . LEU A 1 73 ? -13.398 -3.705 -6.648 1 91.88 73 LEU A O 1
ATOM 556 N N . ASN A 1 74 ? -14.758 -5.004 -7.871 1 90.69 74 ASN A N 1
ATOM 557 C CA . ASN A 1 74 ? -15.758 -3.959 -8.055 1 90.69 74 ASN A CA 1
ATOM 558 C C . ASN A 1 74 ? -16.625 -3.795 -6.812 1 90.69 74 ASN A C 1
ATOM 560 O O . ASN A 1 74 ? -17.328 -2.793 -6.668 1 90.69 74 ASN A O 1
ATOM 564 N N . ASP A 1 75 ? -16.609 -4.703 -6.008 1 91.31 75 ASP A N 1
ATOM 565 C CA . ASP A 1 75 ? -17.375 -4.684 -4.762 1 91.31 75 ASP A CA 1
ATOM 566 C C . ASP A 1 75 ? -16.484 -4.242 -3.592 1 91.31 75 ASP A C 1
ATOM 568 O O . ASP A 1 75 ? -15.508 -4.91 -3.262 1 91.31 75 ASP A O 1
ATOM 572 N N . ASN A 1 76 ? -16.875 -3.148 -2.971 1 89.25 76 ASN A N 1
ATOM 573 C CA . ASN A 1 76 ? -16.078 -2.594 -1.888 1 89.25 76 ASN A CA 1
ATOM 574 C C . ASN A 1 76 ? -15.898 -3.596 -0.75 1 89.25 76 ASN A C 1
ATOM 576 O O . ASN A 1 76 ? -14.812 -3.707 -0.178 1 89.25 76 ASN A O 1
ATOM 580 N N . GLY A 1 77 ? -16.922 -4.242 -0.334 1 92.44 77 GLY A N 1
ATOM 581 C CA . GLY A 1 77 ? -16.844 -5.23 0.731 1 92.44 77 GLY A CA 1
ATOM 582 C C . GLY A 1 77 ? -15.914 -6.387 0.402 1 92.44 77 GLY A C 1
ATOM 583 O O . GLY A 1 77 ? -15.125 -6.812 1.244 1 92.44 77 GLY A O 1
ATOM 584 N N . GLU A 1 78 ? -16.094 -6.902 -0.806 1 93.12 78 GLU A N 1
ATOM 585 C CA . GLU A 1 78 ? -15.219 -7.992 -1.239 1 93.12 78 GLU A CA 1
ATOM 586 C C . GLU A 1 78 ? -13.766 -7.539 -1.312 1 93.12 78 GLU A C 1
ATOM 588 O O . GLU A 1 78 ? -12.859 -8.266 -0.884 1 93.12 78 GLU A O 1
ATOM 593 N N . TYR A 1 79 ? -13.539 -6.379 -1.868 1 92.56 79 TYR A N 1
ATOM 594 C CA . TYR A 1 79 ? -12.188 -5.82 -1.933 1 92.56 79 TYR A CA 1
ATOM 595 C C . TYR A 1 79 ? -11.547 -5.777 -0.551 1 92.56 79 TYR A C 1
ATOM 597 O O . TYR A 1 79 ? -10.414 -6.223 -0.373 1 92.56 79 TYR A O 1
ATOM 605 N N . GLU A 1 80 ? -12.234 -5.238 0.413 1 90.62 80 GLU A N 1
ATOM 606 C CA . GLU A 1 80 ? -11.711 -5.113 1.771 1 90.62 80 GLU A CA 1
ATOM 607 C C . GLU A 1 80 ? -11.367 -6.48 2.355 1 90.62 80 GLU A C 1
ATOM 609 O O . GLU A 1 80 ? -10.336 -6.633 3.018 1 90.62 80 GLU A O 1
ATOM 614 N N . GLU A 1 81 ? -12.234 -7.41 2.137 1 92.5 81 GLU A N 1
ATOM 615 C CA . GLU A 1 81 ? -11.984 -8.766 2.613 1 92.5 81 GLU A CA 1
ATOM 616 C C . GLU A 1 81 ? -10.727 -9.344 1.978 1 92.5 81 GLU A C 1
ATOM 618 O O . GLU A 1 81 ? -9.898 -9.945 2.666 1 92.5 81 GLU A O 1
ATOM 623 N N . ILE A 1 82 ? -10.609 -9.148 0.664 1 93.69 82 ILE A N 1
ATOM 624 C CA . ILE A 1 82 ? -9.453 -9.664 -0.057 1 93.69 82 ILE A CA 1
ATOM 625 C C . ILE A 1 82 ? -8.18 -9.016 0.485 1 93.69 82 ILE A C 1
ATOM 627 O O . ILE A 1 82 ? -7.191 -9.703 0.752 1 93.69 82 ILE A O 1
ATOM 631 N N . LEU A 1 83 ? -8.234 -7.73 0.604 1 93.25 83 LEU A N 1
ATOM 632 C CA . LEU A 1 83 ? -7.086 -6.98 1.096 1 93.25 83 LEU A CA 1
ATOM 633 C C . LEU A 1 83 ? -6.652 -7.488 2.469 1 93.25 83 LEU A C 1
ATOM 635 O O . LEU A 1 83 ? -5.465 -7.723 2.703 1 93.25 83 LEU A O 1
ATOM 639 N N . GLU A 1 84 ? -7.551 -7.629 3.344 1 90.81 84 GLU A N 1
ATOM 640 C CA . GLU A 1 84 ? -7.27 -8.125 4.688 1 90.81 84 GLU A CA 1
ATOM 641 C C . GLU A 1 84 ? -6.68 -9.531 4.645 1 90.81 84 GLU A C 1
ATOM 643 O O . GLU A 1 84 ? -5.703 -9.828 5.34 1 90.81 84 GLU A O 1
ATOM 648 N N . ASP A 1 85 ? -7.27 -10.344 3.799 1 92.06 85 ASP A N 1
ATOM 649 C CA . ASP A 1 85 ? -6.789 -11.711 3.672 1 92.06 85 ASP A CA 1
ATOM 650 C C . ASP A 1 85 ? -5.355 -11.75 3.141 1 92.06 85 ASP A C 1
ATOM 652 O O . ASP A 1 85 ? -4.523 -12.516 3.635 1 92.06 85 ASP A O 1
ATOM 656 N N . MET A 1 86 ? -5.035 -10.906 2.127 1 93.94 86 MET A N 1
ATOM 657 C CA . MET A 1 86 ? -3.693 -10.844 1.557 1 93.94 86 MET A CA 1
ATOM 658 C C . MET A 1 86 ? -2.678 -10.391 2.6 1 93.94 86 MET A C 1
ATOM 660 O O . MET A 1 86 ? -1.587 -10.953 2.699 1 93.94 86 MET A O 1
ATOM 664 N N . ARG A 1 87 ? -3.08 -9.438 3.305 1 91.44 87 ARG A N 1
ATOM 665 C CA . ARG A 1 87 ? -2.174 -8.93 4.332 1 91.44 87 ARG A CA 1
ATOM 666 C C . ARG A 1 87 ? -1.883 -10 5.379 1 91.44 87 ARG A C 1
ATOM 668 O O . ARG A 1 87 ? -0.729 -10.203 5.762 1 91.44 87 ARG A O 1
ATOM 675 N N . ASP A 1 88 ? -2.895 -10.633 5.855 1 89.88 88 ASP A N 1
ATOM 676 C CA . ASP A 1 88 ? -2.764 -11.656 6.887 1 89.88 88 ASP A CA 1
ATOM 677 C C . ASP A 1 88 ? -1.865 -12.797 6.418 1 89.88 88 ASP A C 1
ATOM 679 O O . ASP A 1 88 ? -1.032 -13.289 7.18 1 89.88 88 ASP A O 1
ATOM 683 N N . GLU A 1 89 ? -1.979 -13.172 5.207 1 91.12 89 GLU A N 1
ATOM 684 C CA . GLU A 1 89 ? -1.251 -14.328 4.68 1 91.12 89 GLU A CA 1
ATOM 685 C C . GLU A 1 89 ? 0.171 -13.945 4.281 1 91.12 89 GLU A C 1
ATOM 687 O O . GLU A 1 89 ? 1.123 -14.664 4.59 1 91.12 89 GLU A O 1
ATOM 692 N N . CYS A 1 90 ? 0.264 -12.828 3.691 1 94.12 90 CYS A N 1
ATOM 693 C CA . CYS A 1 90 ? 1.542 -12.531 3.055 1 94.12 90 CYS A CA 1
ATOM 694 C C . CYS A 1 90 ? 2.523 -11.93 4.059 1 94.12 90 CYS A C 1
ATOM 696 O O . CYS A 1 90 ? 3.729 -11.891 3.803 1 94.12 90 CYS A O 1
ATOM 698 N N . CYS A 1 91 ? 2.033 -11.516 5.148 1 91.56 91 CYS A N 1
ATOM 699 C CA . CYS A 1 91 ? 2.947 -11.008 6.164 1 91.56 91 CYS A CA 1
ATOM 700 C C . CYS A 1 91 ? 3.705 -12.148 6.836 1 91.56 91 CYS A C 1
ATOM 702 O O . CYS A 1 91 ? 4.68 -11.914 7.555 1 91.56 91 CYS A O 1
ATOM 704 N N . LYS A 1 92 ? 3.299 -13.344 6.66 1 93.06 92 LYS A N 1
ATOM 705 C CA . LYS A 1 92 ? 3.928 -14.516 7.262 1 93.06 92 LYS A CA 1
ATOM 706 C C . LYS A 1 92 ? 5.316 -14.758 6.68 1 93.06 92 LYS A C 1
ATOM 708 O O . LYS A 1 92 ? 6.121 -15.484 7.258 1 93.06 92 LYS A O 1
ATOM 713 N N . PHE A 1 93 ? 5.617 -14.172 5.617 1 95.75 93 PHE A N 1
ATOM 714 C CA . PHE A 1 93 ? 6.867 -14.445 4.918 1 95.75 93 PHE A CA 1
ATOM 715 C C . PHE A 1 93 ? 7.918 -13.398 5.262 1 95.75 93 PHE A C 1
ATOM 717 O O . PHE A 1 93 ? 9.078 -13.516 4.855 1 95.75 93 PHE A O 1
ATOM 724 N N . GLY A 1 94 ? 7.488 -12.359 5.898 1 92.94 94 GLY A N 1
ATOM 725 C CA . GLY A 1 94 ? 8.336 -11.242 6.285 1 92.94 94 GLY A CA 1
ATOM 726 C C . GLY A 1 94 ? 7.574 -9.945 6.461 1 92.94 94 GLY A C 1
ATOM 727 O O . GLY A 1 94 ? 6.344 -9.93 6.406 1 92.94 94 GLY A O 1
ATOM 728 N N . THR A 1 95 ? 8.359 -8.875 6.73 1 90.5 95 THR A N 1
ATOM 729 C CA . THR A 1 95 ? 7.734 -7.574 6.934 1 90.5 95 THR A CA 1
ATOM 730 C C . THR A 1 95 ? 7.094 -7.07 5.645 1 90.5 95 THR A C 1
ATOM 732 O O . THR A 1 95 ? 7.797 -6.668 4.711 1 90.5 95 THR A O 1
ATOM 735 N N . LEU A 1 96 ? 5.82 -7.141 5.641 1 93 96 LEU A N 1
ATOM 736 C CA . LEU A 1 96 ? 5.023 -6.68 4.508 1 93 96 LEU A CA 1
ATOM 737 C C . LEU A 1 96 ? 4.727 -5.188 4.625 1 93 96 LEU A C 1
ATOM 739 O O . LEU A 1 96 ? 3.93 -4.773 5.469 1 93 96 LEU A O 1
ATOM 743 N N . MET A 1 97 ? 5.293 -4.422 3.752 1 90.94 97 MET A N 1
ATOM 744 C CA . MET A 1 97 ? 5.184 -2.969 3.834 1 90.94 97 MET A CA 1
ATOM 745 C C . MET A 1 97 ? 3.881 -2.486 3.203 1 90.94 97 MET A C 1
ATOM 747 O O . MET A 1 97 ? 3.248 -1.559 3.709 1 90.94 97 MET A O 1
ATOM 751 N N . ASN A 1 98 ? 3.488 -3.07 2.084 1 93.94 98 ASN A N 1
ATOM 752 C CA . ASN A 1 98 ? 2.283 -2.643 1.383 1 93.94 98 ASN A CA 1
ATOM 753 C C . ASN A 1 98 ? 1.653 -3.789 0.598 1 93.94 98 ASN A C 1
ATOM 755 O O . ASN A 1 98 ? 2.354 -4.699 0.152 1 93.94 98 ASN A O 1
ATOM 759 N N . VAL A 1 99 ? 0.427 -3.781 0.517 1 95.62 99 VAL A N 1
ATOM 760 C CA . VAL A 1 99 ? -0.365 -4.566 -0.423 1 95.62 99 VAL A CA 1
ATOM 761 C C . VAL A 1 99 ? -1.15 -3.637 -1.344 1 95.62 99 VAL A C 1
ATOM 763 O O . VAL A 1 99 ? -1.982 -2.854 -0.881 1 95.62 99 VAL A O 1
ATOM 766 N N . VAL A 1 100 ? -0.871 -3.672 -2.643 1 94.38 100 VAL A N 1
ATOM 767 C CA . VAL A 1 100 ? -1.578 -2.816 -3.59 1 94.38 100 VAL A CA 1
ATOM 768 C C . VAL A 1 100 ? -2.395 -3.674 -4.555 1 94.38 100 VAL A C 1
ATOM 770 O O . VAL A 1 100 ? -1.853 -4.562 -5.215 1 94.38 100 VAL A O 1
ATOM 773 N N . ILE A 1 101 ? -3.602 -3.391 -4.609 1 94.38 101 ILE A N 1
ATOM 774 C CA . ILE A 1 101 ? -4.523 -4.062 -5.52 1 94.38 101 ILE A CA 1
ATOM 775 C C . ILE A 1 101 ? -5.305 -3.021 -6.32 1 94.38 101 ILE A C 1
ATOM 777 O O . ILE A 1 101 ? -6.309 -2.486 -5.844 1 94.38 101 ILE A O 1
ATOM 781 N N . PRO A 1 102 ? -4.895 -2.727 -7.488 1 91.56 102 PRO A N 1
ATOM 782 C CA . PRO A 1 102 ? -5.637 -1.751 -8.289 1 91.56 102 PRO A CA 1
ATOM 783 C C . PRO A 1 102 ? -7.082 -2.174 -8.547 1 91.56 102 PRO A C 1
ATOM 785 O O . PRO A 1 102 ? -7.355 -3.357 -8.766 1 91.56 102 PRO A O 1
ATOM 788 N N . ARG A 1 103 ? -7.93 -1.258 -8.43 1 91.25 103 ARG A N 1
ATOM 789 C CA . ARG A 1 103 ? -9.344 -1.506 -8.688 1 91.25 103 ARG A CA 1
ATOM 790 C C . ARG A 1 103 ? -9.812 -0.755 -9.93 1 91.25 103 ARG A C 1
ATOM 792 O O . ARG A 1 103 ? -9.227 0.258 -10.305 1 91.25 103 ARG A O 1
ATOM 799 N N . PRO A 1 104 ? -10.812 -1.354 -10.531 1 86.75 104 PRO A N 1
ATOM 800 C CA . PRO A 1 104 ? -11.375 -0.617 -11.664 1 86.75 104 PRO A CA 1
ATOM 801 C C . PRO A 1 104 ? -12.008 0.712 -11.258 1 86.75 104 PRO A C 1
ATOM 803 O O . PRO A 1 104 ? -12.555 0.825 -10.156 1 86.75 104 PRO A O 1
ATOM 806 N N . ASN A 1 105 ? -11.773 1.699 -12.062 1 78 105 ASN A N 1
ATOM 807 C CA . ASN A 1 105 ? -12.422 2.984 -11.828 1 78 105 ASN A CA 1
ATOM 808 C C . ASN A 1 105 ? -13.906 2.938 -12.18 1 78 105 ASN A C 1
ATOM 810 O O . ASN A 1 105 ? -14.297 2.318 -13.172 1 78 105 ASN A O 1
ATOM 814 N N . PRO A 1 106 ? -14.711 3.475 -11.289 1 72.5 106 PRO A N 1
ATOM 815 C CA . PRO A 1 106 ? -16.141 3.441 -11.57 1 72.5 106 PRO A CA 1
ATOM 816 C C . PRO A 1 106 ? -16.5 4.055 -12.922 1 72.5 106 PRO A C 1
ATOM 818 O O . PRO A 1 106 ? -17.531 3.705 -13.508 1 72.5 106 PRO A O 1
ATOM 821 N N . ASN A 1 107 ? -15.641 4.949 -13.281 1 72.19 107 ASN A N 1
ATOM 822 C CA . ASN A 1 107 ? -15.945 5.598 -14.555 1 72.19 107 ASN A CA 1
ATOM 823 C C . ASN A 1 107 ? -15.531 4.727 -15.734 1 72.19 107 ASN A C 1
ATOM 825 O O . ASN A 1 107 ? -15.695 5.125 -16.891 1 72.19 107 ASN A O 1
ATOM 829 N N . GLY A 1 108 ? -15.117 3.545 -15.461 1 65 108 GLY A N 1
ATOM 830 C CA . GLY A 1 108 ? -14.812 2.596 -16.516 1 65 108 GLY A CA 1
ATOM 831 C C . GLY A 1 108 ? -13.438 2.787 -17.109 1 65 108 GLY A C 1
ATOM 832 O O . GLY A 1 108 ? -13.086 2.145 -18.109 1 65 108 GLY A O 1
ATOM 833 N N . GLU A 1 109 ? -12.828 3.73 -16.672 1 62.44 109 GLU A N 1
ATOM 834 C CA . GLU A 1 109 ? -11.484 3.9 -17.234 1 62.44 109 GLU A CA 1
ATOM 835 C C . GLU A 1 109 ? -10.555 2.781 -16.766 1 62.44 109 GLU A C 1
ATOM 837 O O . GLU A 1 109 ? -10.625 2.336 -15.617 1 62.44 109 GLU A O 1
ATOM 842 N N . LEU A 1 110 ? -10.07 2.086 -17.734 1 62.56 110 LEU A N 1
ATOM 843 C CA . LEU A 1 110 ? -9.211 0.937 -17.453 1 62.56 110 LEU A CA 1
ATOM 844 C C . LEU A 1 110 ? -8.031 1.334 -16.578 1 62.56 110 LEU A C 1
ATOM 846 O O . LEU A 1 110 ? -7.348 2.322 -16.859 1 62.56 110 LEU A O 1
ATOM 850 N N . SER A 1 111 ? -8.109 1.019 -15.32 1 73.94 111 SER A N 1
ATOM 851 C CA . SER A 1 111 ? -6.941 1.2 -14.461 1 73.94 111 SER A CA 1
ATOM 852 C C . SER A 1 111 ? -5.883 0.137 -14.727 1 73.94 111 SER A C 1
ATOM 854 O O . SER A 1 111 ? -6.211 -1.001 -15.07 1 73.94 111 SER A O 1
ATOM 856 N N . ALA A 1 112 ? -4.645 0.596 -14.789 1 78.88 112 ALA A N 1
ATOM 857 C CA . ALA A 1 112 ? -3.527 -0.301 -15.062 1 78.88 112 ALA A CA 1
ATOM 858 C C . ALA A 1 112 ? -3.389 -1.357 -13.969 1 78.88 112 ALA A C 1
ATOM 860 O O . ALA A 1 112 ? -3.564 -1.061 -12.781 1 78.88 112 ALA A O 1
ATOM 861 N N . GLY A 1 113 ? -3.229 -2.559 -14.391 1 88.31 113 GLY A N 1
ATOM 862 C CA . GLY A 1 113 ? -2.84 -3.605 -13.461 1 88.31 113 GLY A CA 1
ATOM 863 C C . GLY A 1 113 ? -4.023 -4.301 -12.812 1 88.31 113 GLY A C 1
ATOM 864 O O . GLY A 1 113 ? -3.857 -5.051 -11.852 1 88.31 113 GLY A O 1
ATOM 865 N N . ILE A 1 114 ? -5.211 -4.059 -13.344 1 88.12 114 ILE A N 1
ATOM 866 C CA . ILE A 1 114 ? -6.383 -4.711 -12.773 1 88.12 114 ILE A CA 1
ATOM 867 C C . ILE A 1 114 ? -6.199 -6.227 -12.805 1 88.12 114 ILE A C 1
ATOM 869 O O . ILE A 1 114 ? -5.734 -6.781 -13.797 1 88.12 114 ILE A O 1
ATOM 873 N N . GLY A 1 115 ? -6.57 -6.852 -11.68 1 91.69 115 GLY A N 1
ATOM 874 C CA . GLY A 1 115 ? -6.414 -8.289 -11.562 1 91.69 115 GLY A CA 1
ATOM 875 C C . GLY A 1 115 ? -5.082 -8.703 -10.953 1 91.69 115 GLY A C 1
ATOM 876 O O . GLY A 1 115 ? -4.859 -9.883 -10.672 1 91.69 115 GLY A O 1
ATOM 877 N N . LYS A 1 116 ? -4.188 -7.801 -10.758 1 95.25 116 LYS A N 1
ATOM 878 C CA . LYS A 1 116 ? -2.885 -8.055 -10.141 1 95.25 116 LYS A CA 1
ATOM 879 C C . LYS A 1 116 ? -2.873 -7.633 -8.68 1 95.25 116 LYS A C 1
ATOM 881 O O . LYS A 1 116 ? -3.609 -6.727 -8.281 1 95.25 116 LYS A O 1
ATOM 886 N N . VAL A 1 117 ? -2.105 -8.312 -7.871 1 96.62 117 VAL A N 1
ATOM 887 C CA . VAL A 1 117 ? -1.831 -7.949 -6.484 1 96.62 117 VAL A CA 1
ATOM 888 C C . VAL A 1 117 ? -0.335 -7.703 -6.301 1 96.62 117 VAL A C 1
ATOM 890 O O . VAL A 1 117 ? 0.488 -8.555 -6.645 1 96.62 117 VAL A O 1
ATOM 893 N N . PHE A 1 118 ? 0.026 -6.562 -5.844 1 96.5 118 PHE A N 1
ATOM 894 C CA . PHE A 1 118 ? 1.428 -6.234 -5.617 1 96.5 118 PHE A CA 1
ATOM 895 C C . PHE A 1 118 ? 1.755 -6.258 -4.129 1 96.5 118 PHE A C 1
ATOM 897 O O . PHE A 1 118 ? 1.077 -5.613 -3.328 1 96.5 118 PHE A O 1
ATOM 904 N N . LEU A 1 119 ? 2.719 -6.961 -3.791 1 96.81 119 LEU A N 1
ATOM 905 C CA . LEU A 1 119 ? 3.215 -7.09 -2.426 1 96.81 119 LEU A CA 1
ATOM 906 C C . LEU A 1 119 ? 4.602 -6.465 -2.289 1 96.81 119 LEU A C 1
ATOM 908 O O . LEU A 1 119 ? 5.547 -6.898 -2.949 1 96.81 119 LEU A O 1
ATOM 912 N N . GLU A 1 120 ? 4.727 -5.484 -1.485 1 96.12 120 GLU A N 1
ATOM 913 C CA . GLU A 1 120 ? 6.02 -4.867 -1.195 1 96.12 120 GLU A CA 1
ATOM 914 C C . GLU A 1 120 ? 6.543 -5.297 0.172 1 96.12 120 GLU A C 1
ATOM 916 O O . GLU A 1 120 ? 5.891 -5.062 1.192 1 96.12 120 GLU A O 1
ATOM 921 N N . TYR A 1 121 ? 7.727 -5.844 0.181 1 95.56 121 TYR A N 1
ATOM 922 C CA . TYR A 1 121 ? 8.352 -6.301 1.418 1 95.56 121 TYR A CA 1
ATOM 923 C C . TYR A 1 121 ? 9.516 -5.398 1.808 1 95.56 121 TYR A C 1
ATOM 925 O O . TYR A 1 121 ? 9.977 -4.59 1.001 1 95.56 121 TYR A O 1
ATOM 933 N N . ALA A 1 122 ? 9.953 -5.547 3.047 1 91.56 122 ALA A N 1
ATOM 934 C CA . ALA A 1 122 ? 11.062 -4.746 3.57 1 91.56 122 ALA A CA 1
ATOM 935 C C . ALA A 1 122 ? 12.391 -5.18 2.957 1 91.56 122 ALA A C 1
ATOM 937 O O . ALA A 1 122 ? 13.312 -4.375 2.84 1 91.56 122 ALA A O 1
ATOM 938 N N . ASP A 1 123 ? 12.469 -6.461 2.559 1 93.62 123 ASP A N 1
ATOM 939 C CA . ASP A 1 123 ? 13.727 -6.953 2.008 1 93.62 123 ASP A CA 1
ATOM 940 C C . ASP A 1 123 ? 13.484 -8.086 1.017 1 93.62 123 ASP A C 1
ATOM 942 O O . ASP A 1 123 ? 12.391 -8.641 0.95 1 93.62 123 ASP A O 1
ATOM 946 N N . CYS A 1 124 ? 14.57 -8.453 0.333 1 96.12 124 CYS A N 1
ATOM 947 C CA . CYS A 1 124 ? 14.438 -9.422 -0.751 1 96.12 124 CYS A CA 1
ATOM 948 C C . CYS A 1 124 ? 14.359 -10.844 -0.208 1 96.12 124 CYS A C 1
ATOM 950 O O . CYS A 1 124 ? 13.93 -11.758 -0.913 1 96.12 124 CYS A O 1
ATOM 952 N N . THR A 1 125 ? 14.867 -11.078 0.986 1 97.06 125 THR A N 1
ATOM 953 C CA . THR A 1 125 ? 14.719 -12.398 1.598 1 97.06 125 THR A CA 1
ATOM 954 C C . THR A 1 125 ? 13.242 -12.734 1.793 1 97.06 125 THR A C 1
ATOM 956 O O . THR A 1 125 ? 12.805 -13.836 1.439 1 97.06 125 THR A O 1
ATOM 959 N N . ALA A 1 126 ? 12.523 -11.781 2.277 1 96 126 ALA A N 1
ATOM 960 C CA . ALA A 1 126 ? 11.086 -11.961 2.506 1 96 126 ALA A CA 1
ATOM 961 C C . ALA A 1 126 ? 10.344 -12.133 1.187 1 96 126 ALA A C 1
ATOM 963 O O . ALA A 1 126 ? 9.492 -13.016 1.06 1 96 126 ALA A O 1
ATOM 964 N N . SER A 1 127 ? 10.672 -11.25 0.197 1 98 127 SER A N 1
ATOM 965 C CA . SER A 1 127 ? 9.961 -11.328 -1.076 1 98 127 SER A CA 1
ATOM 966 C C . SER A 1 127 ? 10.234 -12.656 -1.784 1 98 127 SER A C 1
ATOM 968 O O . SER A 1 127 ? 9.359 -13.203 -2.453 1 98 127 SER A O 1
ATOM 970 N N . LEU A 1 128 ? 11.445 -13.148 -1.646 1 97.69 128 LEU A N 1
ATOM 971 C CA . LEU A 1 128 ? 11.781 -14.445 -2.219 1 97.69 128 LEU A CA 1
ATOM 972 C C . LEU A 1 128 ? 10.961 -15.555 -1.565 1 97.69 128 LEU A C 1
ATOM 974 O O . LEU A 1 128 ? 10.422 -16.422 -2.254 1 97.69 128 LEU A O 1
ATOM 978 N N . ALA A 1 129 ? 10.883 -15.531 -0.256 1 97.44 129 ALA A N 1
ATOM 979 C CA . ALA A 1 129 ? 10.086 -16.516 0.465 1 97.44 129 ALA A CA 1
ATOM 980 C C . ALA A 1 129 ? 8.633 -16.5 0.003 1 97.44 129 ALA A C 1
ATOM 982 O O . ALA A 1 129 ? 8.031 -17.547 -0.218 1 97.44 129 ALA A O 1
ATOM 983 N N . ALA A 1 130 ? 8.094 -15.328 -0.121 1 97.56 130 ALA A N 1
ATOM 984 C CA . ALA A 1 130 ? 6.711 -15.156 -0.563 1 97.56 130 ALA A CA 1
ATOM 985 C C . ALA A 1 130 ? 6.52 -15.688 -1.981 1 97.56 130 ALA A C 1
ATOM 987 O O . ALA A 1 130 ? 5.582 -16.453 -2.244 1 97.56 130 ALA A O 1
ATOM 988 N N . LYS A 1 131 ? 7.371 -15.195 -2.861 1 97.31 131 LYS A N 1
ATOM 989 C CA . LYS A 1 131 ? 7.297 -15.609 -4.258 1 97.31 131 LYS A CA 1
ATOM 990 C C . LYS A 1 131 ? 7.281 -17.141 -4.375 1 97.31 131 LYS A C 1
ATOM 992 O O . LYS A 1 131 ? 6.449 -17.703 -5.09 1 97.31 131 LYS A O 1
ATOM 997 N N . ASN A 1 132 ? 8.195 -17.812 -3.711 1 97.06 132 ASN A N 1
ATOM 998 C CA . ASN A 1 132 ? 8.32 -19.266 -3.77 1 97.06 132 ASN A CA 1
ATOM 999 C C . ASN A 1 132 ? 7.105 -19.953 -3.156 1 97.06 132 ASN A C 1
ATOM 1001 O O . ASN A 1 132 ? 6.648 -20.984 -3.664 1 97.06 132 ASN A O 1
ATOM 1005 N N . ALA A 1 133 ? 6.629 -19.406 -2.115 1 95.69 133 ALA A N 1
ATOM 1006 C CA . ALA A 1 133 ? 5.512 -20.031 -1.401 1 95.69 133 ALA A CA 1
ATOM 1007 C C . ALA A 1 133 ? 4.207 -19.859 -2.176 1 95.69 133 ALA A C 1
ATOM 1009 O O . ALA A 1 133 ? 3.35 -20.734 -2.16 1 95.69 133 ALA A O 1
ATOM 1010 N N . LEU A 1 134 ? 4.059 -18.734 -2.805 1 95.94 134 LEU A N 1
ATOM 1011 C CA . LEU A 1 134 ? 2.773 -18.375 -3.391 1 95.94 134 LEU A CA 1
ATOM 1012 C C . LEU A 1 134 ? 2.684 -18.859 -4.836 1 95.94 134 LEU A C 1
ATOM 1014 O O . LEU A 1 134 ? 1.589 -19.125 -5.34 1 95.94 134 LEU A O 1
ATOM 1018 N N . ASN A 1 135 ? 3.807 -18.891 -5.465 1 96.31 135 ASN A N 1
ATOM 1019 C CA . ASN A 1 135 ? 3.803 -19.266 -6.875 1 96.31 135 ASN A CA 1
ATOM 1020 C C . ASN A 1 135 ? 3.27 -20.688 -7.07 1 96.31 135 ASN A C 1
ATOM 1022 O O . ASN A 1 135 ? 3.723 -21.625 -6.41 1 96.31 135 ASN A O 1
ATOM 1026 N N . GLY A 1 136 ? 2.32 -20.797 -7.973 1 95 136 GLY A N 1
ATOM 1027 C CA . GLY A 1 136 ? 1.778 -22.109 -8.305 1 95 136 GLY A CA 1
ATOM 1028 C C . GLY A 1 136 ? 0.711 -22.578 -7.332 1 95 136 GLY A C 1
ATOM 1029 O O . GLY A 1 136 ? 0.107 -23.641 -7.523 1 95 136 GLY A O 1
ATOM 1030 N N . ARG A 1 137 ? 0.484 -21.859 -6.359 1 94.12 137 ARG A N 1
ATOM 1031 C CA . ARG A 1 137 ? -0.568 -22.203 -5.41 1 94.12 137 ARG A CA 1
ATOM 1032 C C . ARG A 1 137 ? -1.949 -21.953 -6.004 1 94.12 137 ARG A C 1
ATOM 1034 O O . ARG A 1 137 ? -2.115 -21.047 -6.832 1 94.12 137 ARG A O 1
ATOM 1041 N N . LYS A 1 138 ? -2.83 -22.703 -5.547 1 90.69 138 LYS A N 1
ATOM 1042 C CA . LYS A 1 138 ? -4.191 -22.531 -6.043 1 90.69 138 LYS A CA 1
ATOM 1043 C C . LYS A 1 138 ? -4.977 -21.547 -5.184 1 90.69 138 LYS A C 1
ATOM 1045 O O . LYS A 1 138 ? -4.906 -21.594 -3.953 1 90.69 138 LYS A O 1
ATOM 1050 N N . PHE A 1 139 ? -5.703 -20.578 -5.906 1 83.88 139 PHE A N 1
ATOM 1051 C CA . PHE A 1 139 ? -6.578 -19.594 -5.285 1 83.88 139 PHE A CA 1
ATOM 1052 C C . PHE A 1 139 ? -7.891 -19.469 -6.051 1 83.88 139 PHE A C 1
ATOM 1054 O O . PHE A 1 139 ? -7.91 -19 -7.191 1 83.88 139 PHE A O 1
ATOM 1061 N N . GLY A 1 140 ? -9.07 -19.906 -5.395 1 80.81 140 GLY A N 1
ATOM 1062 C CA . GLY A 1 140 ? -10.344 -19.875 -6.09 1 80.81 140 GLY A CA 1
ATOM 1063 C C . GLY A 1 140 ? -10.375 -20.766 -7.316 1 80.81 140 GLY A C 1
ATOM 1064 O O . GLY A 1 140 ? -11.008 -20.438 -8.32 1 80.81 140 GLY A O 1
ATOM 1065 N N . GLY A 1 141 ? -9.555 -21.812 -7.273 1 86.38 141 GLY A N 1
ATOM 1066 C CA . GLY A 1 141 ? -9.508 -22.734 -8.398 1 86.38 141 GLY A CA 1
ATOM 1067 C C . GLY A 1 141 ? -8.469 -22.359 -9.438 1 86.38 141 GLY A C 1
ATOM 1068 O O . GLY A 1 141 ? -8.195 -23.125 -10.359 1 86.38 141 GLY A O 1
ATOM 1069 N N . ASN A 1 142 ? -7.98 -21.172 -9.43 1 91.38 142 ASN A N 1
ATOM 1070 C CA . ASN A 1 142 ? -6.938 -20.734 -10.344 1 91.38 142 ASN A CA 1
ATOM 1071 C C . ASN A 1 142 ? -5.547 -20.938 -9.766 1 91.38 142 ASN A C 1
ATOM 1073 O O . ASN A 1 142 ? -5.363 -20.891 -8.547 1 91.38 142 ASN A O 1
ATOM 1077 N N . ILE A 1 143 ? -4.602 -21.219 -10.648 1 94.25 143 ILE A N 1
ATOM 1078 C CA . ILE A 1 143 ? -3.205 -21.297 -10.227 1 94.25 143 ILE A CA 1
ATOM 1079 C C . ILE A 1 143 ? -2.598 -19.891 -10.211 1 94.25 143 ILE A C 1
ATOM 1081 O O . ILE A 1 143 ? -2.625 -19.188 -11.227 1 94.25 143 ILE A O 1
ATOM 1085 N N . VAL A 1 144 ? -2.109 -19.516 -9.047 1 95.69 144 VAL A N 1
ATOM 1086 C CA . VAL A 1 144 ? -1.533 -18.188 -8.852 1 95.69 144 VAL A CA 1
ATOM 1087 C C . VAL A 1 144 ? -0.118 -18.156 -9.422 1 95.69 144 VAL A C 1
ATOM 1089 O O . VAL A 1 144 ? 0.655 -19.094 -9.25 1 95.69 144 VAL A O 1
ATOM 1092 N N . THR A 1 145 ? 0.154 -17.125 -10.164 1 96.75 145 THR A N 1
ATOM 1093 C CA . THR A 1 145 ? 1.516 -16.844 -10.609 1 96.75 145 THR A CA 1
ATOM 1094 C C . THR A 1 145 ? 2.143 -15.734 -9.781 1 96.75 145 THR A C 1
ATOM 1096 O O . THR A 1 145 ? 1.527 -14.695 -9.562 1 96.75 145 THR A O 1
ATOM 1099 N N . ALA A 1 146 ? 3.291 -16.016 -9.227 1 97.44 146 ALA A N 1
ATOM 1100 C CA . ALA A 1 146 ? 4.043 -15.023 -8.453 1 97.44 146 ALA A CA 1
ATOM 1101 C C . ALA A 1 146 ? 5.379 -14.711 -9.117 1 97.44 146 ALA A C 1
ATOM 1103 O O . ALA A 1 146 ? 6.191 -15.602 -9.352 1 97.44 146 ALA A O 1
ATOM 1104 N N . VAL A 1 147 ? 5.586 -13.414 -9.445 1 97.38 147 VAL A N 1
ATOM 1105 C CA . VAL A 1 147 ? 6.836 -13.008 -10.078 1 97.38 147 VAL A CA 1
ATOM 1106 C C . VAL A 1 147 ? 7.344 -11.719 -9.445 1 97.38 147 VAL A C 1
ATOM 1108 O O . VAL A 1 147 ? 6.574 -10.977 -8.828 1 97.38 147 VAL A O 1
ATOM 1111 N N . TYR A 1 148 ? 8.617 -11.484 -9.594 1 97.56 148 TYR A N 1
ATOM 1112 C CA . TYR A 1 148 ? 9.164 -10.195 -9.172 1 97.56 148 TYR A CA 1
ATOM 1113 C C . TYR A 1 148 ? 8.648 -9.07 -10.062 1 97.56 148 TYR A C 1
ATOM 1115 O O . TYR A 1 148 ? 8.469 -9.258 -11.266 1 97.56 148 TYR A O 1
ATOM 1123 N N . TYR A 1 149 ? 8.406 -7.984 -9.469 1 96.31 149 TYR A N 1
ATOM 1124 C CA . TYR A 1 149 ? 8.039 -6.762 -10.172 1 96.31 149 TYR A CA 1
ATOM 1125 C C . TYR A 1 149 ? 9.094 -5.676 -9.961 1 96.31 149 TYR A C 1
ATOM 1127 O O . TYR A 1 149 ? 9.562 -5.469 -8.836 1 96.31 149 TYR A O 1
ATOM 1135 N N . PRO A 1 150 ? 9.5 -5.031 -11.039 1 93.94 150 PRO A N 1
ATOM 1136 C CA . PRO A 1 150 ? 10.531 -4.004 -10.859 1 93.94 150 PRO A CA 1
ATOM 1137 C C . PRO A 1 150 ? 10.109 -2.902 -9.891 1 93.94 150 PRO A C 1
ATOM 1139 O O . PRO A 1 150 ? 9.031 -2.32 -10.047 1 93.94 150 PRO A O 1
ATOM 1142 N N . GLU A 1 151 ? 10.93 -2.561 -8.93 1 92.69 151 GLU A N 1
ATOM 1143 C CA . GLU A 1 151 ? 10.617 -1.611 -7.863 1 92.69 151 GLU A CA 1
ATOM 1144 C C . GLU A 1 151 ? 10.359 -0.218 -8.422 1 92.69 151 GLU A C 1
ATOM 1146 O O . GLU A 1 151 ? 9.469 0.49 -7.949 1 92.69 151 GLU A O 1
ATOM 1151 N N . GLU A 1 152 ? 11.188 0.139 -9.398 1 86.75 152 GLU A N 1
ATOM 1152 C CA . GLU A 1 152 ? 11.039 1.469 -9.984 1 86.75 152 GLU A CA 1
ATOM 1153 C C . GLU A 1 152 ? 9.648 1.657 -10.586 1 86.75 152 GLU A C 1
ATOM 1155 O O . GLU A 1 152 ? 9.023 2.697 -10.391 1 86.75 152 GLU A O 1
ATOM 1160 N N . ASN A 1 153 ? 9.172 0.701 -11.32 1 89.5 153 ASN A N 1
ATOM 1161 C CA . ASN A 1 153 ? 7.832 0.763 -11.906 1 89.5 153 ASN A CA 1
ATOM 1162 C C . ASN A 1 153 ? 6.754 0.803 -10.828 1 89.5 153 ASN A C 1
ATOM 1164 O O . ASN A 1 153 ? 5.801 1.576 -10.922 1 89.5 153 ASN A O 1
ATOM 1168 N N . TYR A 1 154 ? 6.895 0.018 -9.852 1 91.38 154 TYR A N 1
ATOM 1169 C CA . TYR A 1 154 ? 5.953 -0.045 -8.742 1 91.38 154 TYR A CA 1
ATOM 1170 C C . TYR A 1 154 ? 5.848 1.304 -8.039 1 91.38 154 TYR A C 1
ATOM 1172 O O . TYR A 1 154 ? 4.746 1.809 -7.816 1 91.38 154 TYR A O 1
ATOM 1180 N N . HIS A 1 155 ? 6.98 1.894 -7.727 1 88.44 155 HIS A N 1
ATOM 1181 C CA . HIS A 1 155 ? 7.004 3.145 -6.977 1 88.44 155 HIS A CA 1
ATOM 1182 C C . HIS A 1 155 ? 6.504 4.309 -7.832 1 88.44 155 HIS A C 1
ATOM 1184 O O . HIS A 1 155 ? 6.016 5.309 -7.301 1 88.44 155 HIS A O 1
ATOM 1190 N N . SER A 1 156 ? 6.648 4.102 -9.141 1 84.56 156 SER A N 1
ATOM 1191 C CA . SER A 1 156 ? 6.125 5.117 -10.047 1 84.56 156 SER A CA 1
ATOM 1192 C C . SER A 1 156 ? 4.668 4.848 -10.398 1 84.56 156 SER A C 1
ATOM 1194 O O . SER A 1 156 ? 4.109 5.492 -11.289 1 84.56 156 SER A O 1
ATOM 1196 N N . MET A 1 157 ? 4.086 3.812 -9.781 1 84.12 157 MET A N 1
ATOM 1197 C CA . MET A 1 157 ? 2.682 3.445 -9.922 1 84.12 157 MET A CA 1
ATOM 1198 C C . MET A 1 157 ? 2.385 2.959 -11.336 1 84.12 157 MET A C 1
ATOM 1200 O O . MET A 1 157 ? 1.301 3.209 -11.867 1 84.12 157 MET A O 1
ATOM 1204 N N . GLU A 1 158 ? 3.389 2.463 -12 1 86.56 158 GLU A N 1
ATOM 1205 C CA . GLU A 1 158 ? 3.223 1.801 -13.289 1 86.56 158 GLU A CA 1
ATOM 1206 C C . GLU A 1 158 ? 2.938 0.312 -13.117 1 86.56 158 GLU A C 1
ATOM 1208 O O . GLU A 1 158 ? 3.861 -0.505 -13.109 1 86.56 158 GLU A O 1
ATOM 1213 N N . TYR A 1 159 ? 1.682 -0.052 -13.125 1 89.56 159 TYR A N 1
ATOM 1214 C CA . TYR A 1 159 ? 1.277 -1.395 -12.719 1 89.56 159 TYR A CA 1
ATOM 1215 C C . TYR A 1 159 ? 0.958 -2.254 -13.938 1 89.56 159 TYR A C 1
ATOM 1217 O O . TYR A 1 159 ? 0.36 -3.326 -13.812 1 89.56 159 TYR A O 1
ATOM 1225 N N . ASP A 1 160 ? 1.267 -1.815 -15.172 1 82.88 160 ASP A N 1
ATOM 1226 C CA . ASP A 1 160 ? 0.895 -2.551 -16.375 1 82.88 160 ASP A CA 1
ATOM 1227 C C . ASP A 1 160 ? 2.131 -3.066 -17.109 1 82.88 160 ASP A C 1
ATOM 1229 O O . ASP A 1 160 ? 2.174 -3.066 -18.344 1 82.88 160 ASP A O 1
ATOM 1233 N N . LEU A 1 161 ? 3.088 -3.406 -16.359 1 74.81 161 LEU A N 1
ATOM 1234 C CA . LEU A 1 161 ? 4.199 -4.051 -17.062 1 74.81 161 LEU A CA 1
ATOM 1235 C C . LEU A 1 161 ? 3.828 -5.469 -17.469 1 74.81 161 LEU A C 1
ATOM 1237 O O . LEU A 1 161 ? 3.008 -6.117 -16.828 1 74.81 161 LEU A O 1
ATOM 1241 N N . MET B 1 1 ? -11.125 -19.922 -1.945 1 27.75 1 MET B N 1
ATOM 1242 C CA . MET B 1 1 ? -10.727 -19.609 -0.572 1 27.75 1 MET B CA 1
ATOM 1243 C C . MET B 1 1 ? -9.273 -19.984 -0.328 1 27.75 1 MET B C 1
ATOM 1245 O O . MET B 1 1 ? -8.82 -21.047 -0.758 1 27.75 1 MET B O 1
ATOM 1249 N N . PHE B 1 2 ? -8.398 -19.047 -0.332 1 38.34 2 PHE B N 1
ATOM 1250 C CA . PHE B 1 2 ? -7.016 -19.422 -0.063 1 38.34 2 PHE B CA 1
ATOM 1251 C C . PHE B 1 2 ? -6.938 -20.406 1.101 1 38.34 2 PHE B C 1
ATOM 1253 O O . PHE B 1 2 ? -7.402 -20.109 2.203 1 38.34 2 PHE B O 1
ATOM 1260 N N . VAL B 1 3 ? -7.113 -21.719 0.792 1 36.28 3 VAL B N 1
ATOM 1261 C CA . VAL B 1 3 ? -6.918 -22.562 1.968 1 36.28 3 VAL B CA 1
ATOM 1262 C C . VAL B 1 3 ? -5.547 -22.281 2.58 1 36.28 3 VAL B C 1
ATOM 1264 O O . VAL B 1 3 ? -4.543 -22.844 2.146 1 36.28 3 VAL B O 1
ATOM 1267 N N . LEU B 1 4 ? -5.23 -21.031 2.658 1 37.34 4 LEU B N 1
ATOM 1268 C CA . LEU B 1 4 ? -4.074 -20.703 3.49 1 37.34 4 LEU B CA 1
ATOM 1269 C C . LEU B 1 4 ? -4.254 -21.266 4.902 1 37.34 4 LEU B C 1
ATOM 1271 O O . LEU B 1 4 ? -5.289 -21.031 5.535 1 37.34 4 LEU B O 1
ATOM 1275 N N . THR B 1 5 ? -3.717 -22.453 5.035 1 33.31 5 THR B N 1
ATOM 1276 C CA . THR B 1 5 ? -3.707 -22.922 6.418 1 33.31 5 THR B CA 1
ATOM 1277 C C . THR B 1 5 ? -3.455 -21.75 7.375 1 33.31 5 THR B C 1
ATOM 1279 O O . THR B 1 5 ? -2.562 -20.938 7.148 1 33.31 5 THR B O 1
ATOM 1282 N N . SER B 1 6 ? -4.547 -21.406 7.922 1 30.66 6 SER B N 1
ATOM 1283 C CA . SER B 1 6 ? -4.812 -20.312 8.852 1 30.66 6 SER B CA 1
ATOM 1284 C C . SER B 1 6 ? -3.74 -20.234 9.938 1 30.66 6 SER B C 1
ATOM 1286 O O . SER B 1 6 ? -3.748 -21.031 10.883 1 30.66 6 SER B O 1
ATOM 1288 N N . VAL B 1 7 ? -2.566 -20.328 9.602 1 28.38 7 VAL B N 1
ATOM 1289 C CA . VAL B 1 7 ? -1.779 -19.984 10.781 1 28.38 7 VAL B CA 1
ATOM 1290 C C . VAL B 1 7 ? -2.186 -18.609 11.297 1 28.38 7 VAL B C 1
ATOM 1292 O O . VAL B 1 7 ? -2.291 -17.656 10.523 1 28.38 7 VAL B O 1
ATOM 1295 N N . ASN B 1 8 ? -3.092 -18.641 12.266 1 29.83 8 ASN B N 1
ATOM 1296 C CA . ASN B 1 8 ? -3.621 -17.516 13.023 1 29.83 8 ASN B CA 1
ATOM 1297 C C . ASN B 1 8 ? -2.529 -16.5 13.359 1 29.83 8 ASN B C 1
ATOM 1299 O O . ASN B 1 8 ? -1.887 -16.609 14.406 1 29.83 8 ASN B O 1
ATOM 1303 N N . LEU B 1 9 ? -1.68 -16.281 12.492 1 30.12 9 LEU B N 1
ATOM 1304 C CA . LEU B 1 9 ? -0.709 -15.328 13.023 1 30.12 9 LEU B CA 1
ATOM 1305 C C . LEU B 1 9 ? -1.326 -13.938 13.156 1 30.12 9 LEU B C 1
ATOM 1307 O O . LEU B 1 9 ? -1.821 -13.375 12.172 1 30.12 9 LEU B O 1
ATOM 1311 N N . VAL B 1 10 ? -1.89 -13.789 14.242 1 30.64 10 VAL B N 1
ATOM 1312 C CA . VAL B 1 10 ? -2.43 -12.508 14.695 1 30.64 10 VAL B CA 1
ATOM 1313 C C . VAL B 1 10 ? -1.477 -11.383 14.312 1 30.64 10 VAL B C 1
ATOM 1315 O O . VAL B 1 10 ? -0.292 -11.414 14.656 1 30.64 10 VAL B O 1
ATOM 1318 N N . CYS B 1 11 ? -1.658 -11.055 13.117 1 39.47 11 CYS B N 1
ATOM 1319 C CA . CYS B 1 11 ? -0.97 -9.805 12.805 1 39.47 11 CYS B CA 1
ATOM 1320 C C . CYS B 1 11 ? -1.115 -8.805 13.945 1 39.47 11 CYS B C 1
ATOM 1322 O O . CYS B 1 11 ? -2.229 -8.391 14.273 1 39.47 11 CYS B O 1
ATOM 1324 N N . PHE B 1 12 ? -0.366 -9.055 15.031 1 34.78 12 PHE B N 1
ATOM 1325 C CA . PHE B 1 12 ? -0.27 -8.367 16.312 1 34.78 12 PHE B CA 1
ATOM 1326 C C . PHE B 1 12 ? -0.13 -6.863 16.109 1 34.78 12 PHE B C 1
ATOM 1328 O O . PHE B 1 12 ? 0.981 -6.352 15.945 1 34.78 12 PHE B O 1
ATOM 1335 N N . CYS B 1 13 ? -0.747 -6.25 15.078 1 43.81 13 CYS B N 1
ATOM 1336 C CA . CYS B 1 13 ? -0.657 -4.887 15.594 1 43.81 13 CYS B CA 1
ATOM 1337 C C . CYS B 1 13 ? -1.091 -4.816 17.047 1 43.81 13 CYS B C 1
ATOM 1339 O O . CYS B 1 13 ? -2.217 -5.188 17.391 1 43.81 13 CYS B O 1
ATOM 1341 N N . GLY B 1 14 ? -0.317 -5.367 18.031 1 35.72 14 GLY B N 1
ATOM 1342 C CA . GLY B 1 14 ? -0.6 -5.312 19.453 1 35.72 14 GLY B CA 1
ATOM 1343 C C . GLY B 1 14 ? -1.423 -4.102 19.859 1 35.72 14 GLY B C 1
ATOM 1344 O O . GLY B 1 14 ? -0.895 -2.994 19.969 1 35.72 14 GLY B O 1
ATOM 1345 N N . HIS B 1 15 ? -2.613 -4.09 19.375 1 34.81 15 HIS B N 1
ATOM 1346 C CA . HIS B 1 15 ? -3.502 -3.186 20.094 1 34.81 15 HIS B CA 1
ATOM 1347 C C . HIS B 1 15 ? -3.502 -3.488 21.578 1 34.81 15 HIS B C 1
ATOM 1349 O O . HIS B 1 15 ? -3.889 -4.582 22 1 34.81 15 HIS B O 1
ATOM 1355 N N . SER B 1 16 ? -2.52 -3.219 22.359 1 31.59 16 SER B N 1
ATOM 1356 C CA . SER B 1 16 ? -2.943 -3.162 23.75 1 31.59 16 SER B CA 1
ATOM 1357 C C . SER B 1 16 ? -4.262 -2.408 23.906 1 31.59 16 SER B C 1
ATOM 1359 O O . SER B 1 16 ? -4.402 -1.291 23.406 1 31.59 16 SER B O 1
ATOM 1361 N N . LYS B 1 17 ? -5.332 -3.121 24.25 1 31.28 17 LYS B N 1
ATOM 1362 C CA . LYS B 1 17 ? -6.672 -2.643 24.578 1 31.28 17 LYS B CA 1
ATOM 1363 C C . LYS B 1 17 ? -6.605 -1.405 25.469 1 31.28 17 LYS B C 1
ATOM 1365 O O . LYS B 1 17 ? -7.523 -0.584 25.484 1 31.28 17 LYS B O 1
ATOM 1370 N N . PRO B 1 18 ? -5.789 -1.365 26.562 1 31.61 18 PRO B N 1
ATOM 1371 C CA . PRO B 1 18 ? -6.504 -0.794 27.703 1 31.61 18 PRO B CA 1
ATOM 1372 C C . PRO B 1 18 ? -6.875 0.672 27.5 1 31.61 18 PRO B C 1
ATOM 1374 O O . PRO B 1 18 ? -8.031 1.051 27.688 1 31.61 18 PRO B O 1
ATOM 1377 N N . GLU B 1 19 ? -6.023 1.657 28.047 1 32.88 19 GLU B N 1
ATOM 1378 C CA . GLU B 1 19 ? -6.215 2.875 28.828 1 32.88 19 GLU B CA 1
ATOM 1379 C C . GLU B 1 19 ? -6.445 4.082 27.922 1 32.88 19 GLU B C 1
ATOM 1381 O O . GLU B 1 19 ? -6.578 5.207 28.406 1 32.88 19 GLU B O 1
ATOM 1386 N N . GLU B 1 20 ? -6.07 4.02 26.672 1 37.41 20 GLU B N 1
ATOM 1387 C CA . GLU B 1 20 ? -6 5.293 25.969 1 37.41 20 GLU B CA 1
ATOM 1388 C C . GLU B 1 20 ? -7.387 5.785 25.562 1 37.41 20 GLU B C 1
ATOM 1390 O O . GLU B 1 20 ? -7.531 6.57 24.625 1 37.41 20 GLU B O 1
ATOM 1395 N N . ASP B 1 21 ? -8.375 5.273 26.094 1 37.28 21 ASP B N 1
ATOM 1396 C CA . ASP B 1 21 ? -9.719 5.844 26.016 1 37.28 21 ASP B CA 1
ATOM 1397 C C . ASP B 1 21 ? -9.695 7.336 26.344 1 37.28 21 ASP B C 1
ATOM 1399 O O . ASP B 1 21 ? -10.633 8.062 26 1 37.28 21 ASP B O 1
ATOM 1403 N N . ASN B 1 22 ? -8.711 7.715 27.172 1 40.47 22 ASN B N 1
ATOM 1404 C CA . ASN B 1 22 ? -8.766 9.062 27.703 1 40.47 22 ASN B CA 1
ATOM 1405 C C . ASN B 1 22 ? -8.391 10.109 26.656 1 40.47 22 ASN B C 1
ATOM 1407 O O . ASN B 1 22 ? -8.68 11.297 26.828 1 40.47 22 ASN B O 1
ATOM 1411 N N . ILE B 1 23 ? -7.457 9.812 25.734 1 39.66 23 ILE B N 1
ATOM 1412 C CA . ILE B 1 23 ? -7.066 10.852 24.797 1 39.66 23 ILE B CA 1
ATOM 1413 C C . ILE B 1 23 ? -8.156 11.023 23.734 1 39.66 23 ILE B C 1
ATOM 1415 O O . ILE B 1 23 ? -8.508 12.148 23.375 1 39.66 23 ILE B O 1
ATOM 1419 N N . PHE B 1 24 ? -8.742 9.914 23.281 1 42.47 24 PHE B N 1
ATOM 1420 C CA . PHE B 1 24 ? -9.828 9.992 22.312 1 42.47 24 PHE B CA 1
ATOM 1421 C C . PHE B 1 24 ? -11.047 10.695 22.922 1 42.47 24 PHE B C 1
ATOM 1423 O O . PHE B 1 24 ? -11.758 11.422 22.234 1 42.47 24 PHE B O 1
ATOM 1430 N N . ALA B 1 25 ? -11.227 10.398 24.172 1 40.25 25 ALA B N 1
ATOM 1431 C CA . ALA B 1 25 ? -12.352 11.023 24.844 1 40.25 25 ALA B CA 1
ATOM 1432 C C . ALA B 1 25 ? -12.188 12.539 24.922 1 40.25 25 ALA B C 1
ATOM 1434 O O . ALA B 1 25 ? -13.156 13.289 24.75 1 40.25 25 ALA B O 1
ATOM 1435 N N . ARG B 1 26 ? -10.922 13.008 25.125 1 41.78 26 ARG B N 1
ATOM 1436 C CA . ARG B 1 26 ? -10.68 14.445 25.203 1 41.78 26 ARG B CA 1
ATOM 1437 C C . ARG B 1 26 ? -10.812 15.102 23.828 1 41.78 26 ARG B C 1
ATOM 1439 O O . ARG B 1 26 ? -11.336 16.219 23.719 1 41.78 26 ARG B O 1
ATOM 1446 N N . ALA B 1 27 ? -10.406 14.391 22.75 1 41.53 27 ALA B N 1
ATOM 1447 C CA . ALA B 1 27 ? -10.539 14.961 21.406 1 41.53 27 ALA B CA 1
ATOM 1448 C C . ALA B 1 27 ? -12.008 15 20.969 1 41.53 27 ALA B C 1
ATOM 1450 O O . ALA B 1 27 ? -12.461 15.969 20.375 1 41.53 27 ALA B O 1
ATOM 1451 N N . GLN B 1 28 ? -12.734 13.977 21.281 1 44.81 28 GLN B N 1
ATOM 1452 C CA . GLN B 1 28 ? -14.164 13.984 21 1 44.81 28 GLN B CA 1
ATOM 1453 C C . GLN B 1 28 ? -14.859 15.109 21.766 1 44.81 28 GLN B C 1
ATOM 1455 O O . GLN B 1 28 ? -15.758 15.766 21.234 1 44.81 28 GLN B O 1
ATOM 1460 N N . GLN B 1 29 ? -14.367 15.281 23 1 44.62 29 GLN B N 1
ATOM 1461 C CA . GLN B 1 29 ? -14.984 16.359 23.781 1 44.62 29 GLN B CA 1
ATOM 1462 C C . GLN B 1 29 ? -14.695 17.719 23.172 1 44.62 29 GLN B C 1
ATOM 1464 O O . GLN B 1 29 ? -15.57 18.594 23.141 1 44.62 29 GLN B O 1
ATOM 1469 N N . HIS B 1 30 ? -13.461 17.812 22.547 1 48.81 30 HIS B N 1
ATOM 1470 C CA . HIS B 1 30 ? -13.156 19.109 21.938 1 48.81 30 HIS B CA 1
ATOM 1471 C C . HIS B 1 30 ? -13.93 19.297 20.625 1 48.81 30 HIS B C 1
ATOM 1473 O O . HIS B 1 30 ? -14.453 20.375 20.359 1 48.81 30 HIS B O 1
ATOM 1479 N N . ILE B 1 31 ? -14.102 18.125 19.859 1 45.06 31 ILE B N 1
ATOM 1480 C CA . ILE B 1 31 ? -14.891 18.219 18.641 1 45.06 31 ILE B CA 1
ATOM 1481 C C . ILE B 1 31 ? -16.359 18.406 18.984 1 45.06 31 ILE B C 1
ATOM 1483 O O . ILE B 1 31 ? -17.047 19.219 18.359 1 45.06 31 ILE B O 1
ATOM 1487 N N . ALA B 1 32 ? -16.844 17.734 20 1 47.56 32 ALA B N 1
ATOM 1488 C CA . ALA B 1 32 ? -18.219 17.891 20.453 1 47.56 32 ALA B CA 1
ATOM 1489 C C . ALA B 1 32 ? -18.453 19.297 21 1 47.56 32 ALA B C 1
ATOM 1491 O O . ALA B 1 32 ? -19.5 19.906 20.734 1 47.56 32 ALA B O 1
ATOM 1492 N N . MET B 1 33 ? -17.422 19.75 21.625 1 46.72 33 MET B N 1
ATOM 1493 C CA . MET B 1 33 ? -17.578 21.094 22.188 1 46.72 33 MET B CA 1
ATOM 1494 C C . MET B 1 33 ? -17.609 22.156 21.094 1 46.72 33 MET B C 1
ATOM 1496 O O . MET B 1 33 ? -18.359 23.125 21.172 1 46.72 33 MET B O 1
ATOM 1500 N N . GLN B 1 34 ? -16.719 21.938 20.047 1 49.25 34 GLN B N 1
ATOM 1501 C CA . GLN B 1 34 ? -16.719 22.906 18.953 1 49.25 34 GLN B CA 1
ATOM 1502 C C . GLN B 1 34 ? -18.031 22.859 18.172 1 49.25 34 GLN B C 1
ATOM 1504 O O . GLN B 1 34 ? -18.562 23.891 17.781 1 49.25 34 GLN B O 1
ATOM 1509 N N . LYS B 1 35 ? -18.609 21.656 18.141 1 48.94 35 LYS B N 1
ATOM 1510 C CA . LYS B 1 35 ? -19.922 21.547 17.531 1 48.94 3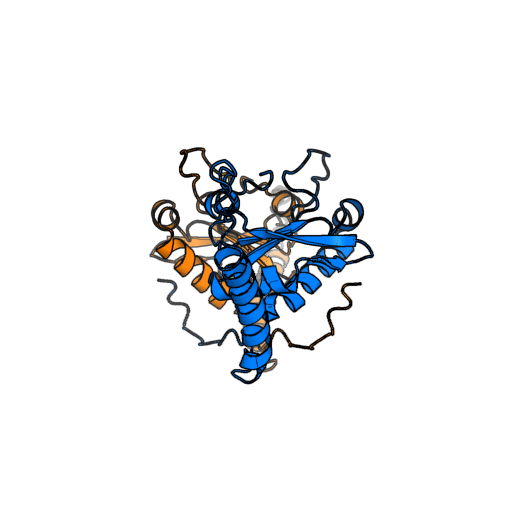5 LYS B CA 1
ATOM 1511 C C . LYS B 1 35 ? -20.984 22.219 18.391 1 48.94 35 LYS B C 1
ATOM 1513 O O . LYS B 1 35 ? -21.859 22.922 17.859 1 48.94 35 LYS B O 1
ATOM 1518 N N . ILE B 1 36 ? -20.797 21.969 19.625 1 49.38 36 ILE B N 1
ATOM 1519 C CA . ILE B 1 36 ? -21.766 22.578 20.531 1 49.38 36 ILE B CA 1
ATOM 1520 C C . ILE B 1 36 ? -21.578 24.094 20.547 1 49.38 36 ILE B C 1
ATOM 1522 O O . ILE B 1 36 ? -22.547 24.844 20.531 1 49.38 36 ILE B O 1
ATOM 1526 N N . ALA B 1 37 ? -20.328 24.531 20.547 1 48.5 37 ALA B N 1
ATOM 1527 C CA . ALA B 1 37 ? -20.109 25.984 20.609 1 48.5 37 ALA B CA 1
ATOM 1528 C C . ALA B 1 37 ? -20.688 26.672 19.391 1 48.5 37 ALA B C 1
ATOM 1530 O O . ALA B 1 37 ? -21.281 27.75 19.5 1 48.5 37 ALA B O 1
ATOM 1531 N N . LEU B 1 38 ? -20.594 25.922 18.266 1 48.91 38 LEU B N 1
ATOM 1532 C CA . LEU B 1 38 ? -21.188 26.516 17.078 1 48.91 38 LEU B CA 1
ATOM 1533 C C . LEU B 1 38 ? -22.719 26.469 17.141 1 48.91 38 LEU B C 1
ATOM 1535 O O . LEU B 1 38 ? -23.391 27.422 16.75 1 48.91 38 LEU B O 1
ATOM 1539 N N . GLU B 1 39 ? -23.141 25.297 17.688 1 49.97 39 GLU B N 1
ATOM 1540 C CA . GLU B 1 39 ? -24.594 25.25 17.844 1 49.97 39 GLU B CA 1
ATOM 1541 C C . GLU B 1 39 ? -25.078 26.266 18.891 1 49.97 39 GLU B C 1
ATOM 1543 O O . GLU B 1 39 ? -26.125 26.875 18.719 1 49.97 39 GLU B O 1
ATOM 1548 N N . VAL B 1 40 ? -24.312 26.438 19.906 1 46.91 40 VAL B N 1
ATOM 1549 C CA . VAL B 1 40 ? -24.766 27.328 20.969 1 46.91 40 VAL B CA 1
ATOM 1550 C C . VAL B 1 40 ? -24.594 28.781 20.531 1 46.91 40 VAL B C 1
ATOM 1552 O O . VAL B 1 40 ? -25.328 29.672 20.984 1 46.91 40 VAL B O 1
ATOM 1555 N N . VAL B 1 41 ? -23.453 29.141 19.812 1 43.97 41 VAL B N 1
ATOM 1556 C CA . VAL B 1 41 ? -23.516 30.5 19.297 1 43.97 41 VAL B CA 1
ATOM 1557 C C . VAL B 1 41 ? -24.594 30.609 18.219 1 43.97 41 VAL B C 1
ATOM 1559 O O . VAL B 1 41 ? -24.547 29.938 17.203 1 43.97 41 VAL B O 1
ATOM 1562 N N . GLY B 1 42 ? -25.859 30.641 18.562 1 43.12 42 GLY B N 1
ATOM 1563 C CA . GLY B 1 42 ? -27.125 30.859 17.891 1 43.12 42 GLY B CA 1
ATOM 1564 C C . GLY B 1 42 ? -27 31.75 16.656 1 43.12 42 GLY B C 1
ATOM 1565 O O . GLY B 1 42 ? -27.969 32.406 16.266 1 43.12 42 GLY B O 1
ATOM 1566 N N . LEU B 1 43 ? -25.719 32.375 16.422 1 42.03 43 LEU B N 1
ATOM 1567 C CA . LEU B 1 43 ? -25.734 33.281 15.266 1 42.03 43 LEU B CA 1
ATOM 1568 C C . LEU B 1 43 ? -26.172 32.531 14.008 1 42.03 43 LEU B C 1
ATOM 1570 O O . LEU B 1 43 ? -25.484 31.609 13.562 1 42.03 43 LEU B O 1
ATOM 1574 N N . ASN B 1 44 ? -27.469 32.219 13.914 1 43.06 44 ASN B N 1
ATOM 1575 C CA . ASN B 1 44 ? -28.125 32 12.625 1 43.06 44 ASN B CA 1
ATOM 1576 C C . ASN B 1 44 ? -27.734 33.062 11.609 1 43.06 44 ASN B C 1
ATOM 1578 O O . ASN B 1 44 ? -28.391 34.125 11.531 1 43.06 44 ASN B O 1
ATOM 1582 N N . ILE B 1 45 ? -26.5 33.5 11.453 1 40.84 45 ILE B N 1
ATOM 1583 C CA . ILE B 1 45 ? -26.297 34.406 10.32 1 40.84 45 ILE B CA 1
ATOM 1584 C C . ILE B 1 45 ? -26.906 33.781 9.062 1 40.84 45 ILE B C 1
ATOM 1586 O O . ILE B 1 45 ? -26.516 32.719 8.641 1 40.84 45 ILE B O 1
ATOM 1590 N N . PRO B 1 46 ? -28.234 34.031 8.703 1 43.38 46 PRO B N 1
ATOM 1591 C CA . PRO B 1 46 ? -28.875 33.531 7.496 1 43.38 46 PRO B CA 1
ATOM 1592 C C . PRO B 1 46 ? -27.891 33.344 6.34 1 43.38 46 PRO B C 1
ATOM 1594 O O . PRO B 1 46 ? -28.031 32.406 5.531 1 43.38 46 PRO B O 1
ATOM 1597 N N . GLY B 1 47 ? -27.156 34.125 5.984 1 41.75 47 GLY B N 1
ATOM 1598 C CA . GLY B 1 47 ? -26.281 34.25 4.828 1 41.75 47 GLY B CA 1
ATOM 1599 C C . GLY B 1 47 ? -25.031 33.406 4.926 1 41.75 47 GLY B C 1
ATOM 1600 O O . GLY B 1 47 ? -24.125 33.531 4.109 1 41.75 47 GLY B O 1
ATOM 1601 N N . VAL B 1 48 ? -24.609 33.25 6.121 1 39.69 48 VAL B N 1
ATOM 1602 C CA . VAL B 1 48 ? -23.422 32.375 6.004 1 39.69 48 VAL B CA 1
ATOM 1603 C C . VAL B 1 48 ? -23.797 31.078 5.297 1 39.69 48 VAL B C 1
ATOM 1605 O O . VAL B 1 48 ? -24.578 30.281 5.824 1 39.69 48 VAL B O 1
ATOM 1608 N N . GLU B 1 49 ? -24.219 31.203 4.094 1 38.16 49 GLU B N 1
ATOM 1609 C CA . GLU B 1 49 ? -24.141 29.969 3.328 1 38.16 49 GLU B CA 1
ATOM 1610 C C . GLU B 1 49 ? -23.031 29.047 3.857 1 38.16 49 GLU B C 1
ATOM 1612 O O . GLU B 1 49 ? -21.906 29.5 4.078 1 38.16 49 GLU B O 1
ATOM 1617 N N . ARG B 1 50 ? -23.375 28.375 4.984 1 37.53 50 ARG B N 1
ATOM 1618 C CA . ARG B 1 50 ? -22.406 27.328 5.258 1 37.53 50 ARG B CA 1
ATOM 1619 C C . ARG B 1 50 ? -21.656 26.922 3.984 1 37.53 50 ARG B C 1
ATOM 1621 O O . ARG B 1 50 ? -22.281 26.453 3.021 1 37.53 50 ARG B O 1
ATOM 1628 N N . GLY B 1 51 ? -20.906 27.75 3.525 1 34.84 51 GLY B N 1
ATOM 1629 C CA . GLY B 1 51 ? -20.109 27.297 2.395 1 34.84 51 GLY B CA 1
ATOM 1630 C C . GLY B 1 51 ? -19.922 25.797 2.354 1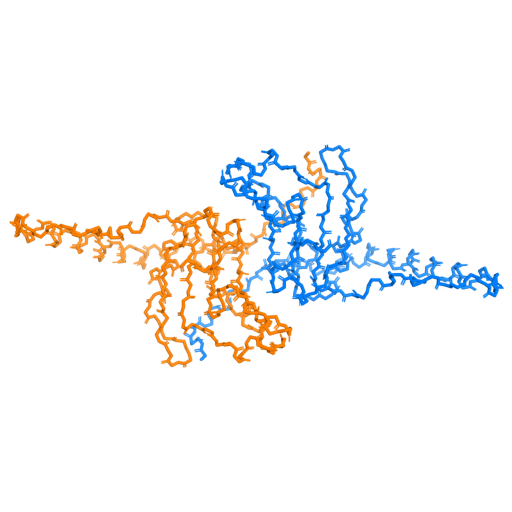 34.84 51 GLY B C 1
ATOM 1631 O O . GLY B 1 51 ? -20.219 25.094 3.33 1 34.84 51 GLY B O 1
ATOM 1632 N N . PRO B 1 52 ? -19.938 25.219 1.209 1 34.72 52 PRO B N 1
ATOM 1633 C CA . PRO B 1 52 ? -19.688 23.766 1.242 1 34.72 52 PRO B CA 1
ATOM 1634 C C . PRO B 1 52 ? -18.797 23.359 2.414 1 34.72 52 PRO B C 1
ATOM 1636 O O . PRO B 1 52 ? -17.641 23.797 2.516 1 34.72 52 PRO B O 1
ATOM 1639 N N . THR B 1 53 ? -19.125 23.781 3.68 1 36.84 53 THR B N 1
ATOM 1640 C CA . THR B 1 53 ? -18.328 23.094 4.688 1 36.84 53 THR B CA 1
ATOM 1641 C C . THR B 1 53 ? -17.719 21.812 4.121 1 36.84 53 THR B C 1
ATOM 1643 O O . THR B 1 53 ? -18.422 20.969 3.576 1 36.84 53 THR B O 1
ATOM 1646 N N . ASN B 1 54 ? -16.797 21.875 3.305 1 39.38 54 ASN B N 1
ATOM 1647 C CA . ASN B 1 54 ? -16.109 20.672 2.842 1 39.38 54 ASN B CA 1
ATOM 1648 C C . ASN B 1 54 ? -16.188 19.547 3.873 1 39.38 54 ASN B C 1
ATOM 1650 O O . ASN B 1 54 ? -15.383 19.484 4.801 1 39.38 54 ASN B O 1
ATOM 1654 N N . GLU B 1 55 ? -17.141 19.547 4.672 1 47.34 55 GLU B N 1
ATOM 1655 C CA . GLU B 1 55 ? -17.406 18.391 5.52 1 47.34 55 GLU B CA 1
ATOM 1656 C C . GLU B 1 55 ? -16.828 17.109 4.918 1 47.34 55 GLU B C 1
ATOM 1658 O O . GLU B 1 55 ? -17.344 16.625 3.904 1 47.34 55 GLU B O 1
ATOM 1663 N N . GLU B 1 56 ? -15.57 17.062 4.895 1 64.56 56 GLU B N 1
ATOM 1664 C CA . GLU B 1 56 ? -14.828 15.969 4.293 1 64.56 56 GLU B CA 1
ATOM 1665 C C . GLU B 1 56 ? -15.422 14.617 4.691 1 64.56 56 GLU B C 1
ATOM 1667 O O . GLU B 1 56 ? -15.633 14.352 5.879 1 64.56 56 GLU B O 1
ATOM 1672 N N . SER B 1 57 ? -16.359 14.062 4.023 1 83.38 57 SER B N 1
ATOM 1673 C CA . SER B 1 57 ? -16.906 12.727 4.242 1 83.38 57 SER B CA 1
ATOM 1674 C C . SER B 1 57 ? -15.812 11.766 4.707 1 83.38 57 SER B C 1
ATOM 1676 O O . SER B 1 57 ? -14.695 11.781 4.191 1 83.38 57 SER B O 1
ATOM 1678 N N . PRO B 1 58 ? -16.078 11.195 5.91 1 92.94 58 PRO B N 1
ATOM 1679 C CA . PRO B 1 58 ? -15.109 10.227 6.426 1 92.94 58 PRO B CA 1
ATOM 1680 C C . PRO B 1 58 ? -14.664 9.219 5.371 1 92.94 58 PRO B C 1
ATOM 1682 O O . PRO B 1 58 ? -15.469 8.812 4.523 1 92.94 58 PRO B O 1
ATOM 1685 N N . SER B 1 59 ? -13.414 9.023 5.312 1 96.69 59 SER B N 1
ATOM 1686 C CA . SER B 1 59 ? -12.758 8.07 4.422 1 96.69 59 SER B CA 1
ATOM 1687 C C . SER B 1 59 ? -11.758 7.207 5.18 1 96.69 59 SER B C 1
ATOM 1689 O O . SER B 1 59 ? -11.164 7.652 6.164 1 96.69 59 SER B O 1
ATOM 1691 N N . LYS B 1 60 ? -11.594 5.984 4.77 1 96.88 60 LYS B N 1
ATOM 1692 C CA . LYS B 1 60 ? -10.57 5.129 5.371 1 96.88 60 LYS B CA 1
ATOM 1693 C C . LYS B 1 60 ? -9.172 5.562 4.953 1 96.88 60 LYS B C 1
ATOM 1695 O O . LYS B 1 60 ? -8.18 5.07 5.488 1 96.88 60 LYS B O 1
ATOM 1700 N N . VAL B 1 61 ? -9.102 6.496 4.016 1 97.5 61 VAL B N 1
ATOM 1701 C CA . VAL B 1 61 ? -7.812 6.918 3.48 1 97.5 61 VAL B CA 1
ATOM 1702 C C . VAL B 1 61 ? -7.5 8.344 3.943 1 97.5 61 VAL B C 1
ATOM 1704 O O . VAL B 1 61 ? -8.336 9.242 3.805 1 97.5 61 VAL B O 1
ATOM 1707 N N . VAL B 1 62 ? -6.359 8.516 4.551 1 98 62 VAL B N 1
ATOM 1708 C CA . VAL B 1 62 ? -5.852 9.812 4.973 1 98 62 VAL B CA 1
ATOM 1709 C C . VAL B 1 62 ? -4.668 10.211 4.094 1 98 62 VAL B C 1
ATOM 1711 O O . VAL B 1 62 ? -3.803 9.391 3.791 1 98 62 VAL B O 1
ATOM 1714 N N . CYS B 1 63 ? -4.637 11.398 3.621 1 97.81 63 CYS B N 1
ATOM 1715 C CA . CYS B 1 63 ? -3.533 11.93 2.824 1 97.81 63 CYS B CA 1
ATOM 1716 C C . CYS B 1 63 ? -2.75 12.977 3.607 1 97.81 63 CYS B C 1
ATOM 1718 O O . CYS B 1 63 ? -3.332 13.93 4.133 1 97.81 63 CYS B O 1
ATOM 1720 N N . LEU B 1 64 ? -1.476 12.797 3.77 1 97.25 64 LEU B N 1
ATOM 1721 C CA . LEU B 1 64 ? -0.588 13.773 4.402 1 97.25 64 LEU B CA 1
ATOM 1722 C C . LEU B 1 64 ? 0.158 14.586 3.355 1 97.25 64 LEU B C 1
ATOM 1724 O O . LEU B 1 64 ? 0.646 14.039 2.365 1 97.25 64 LEU B O 1
ATOM 1728 N N . THR B 1 65 ? 0.223 15.867 3.547 1 95.56 65 THR B N 1
ATOM 1729 C CA . THR B 1 65 ? 1.035 16.75 2.719 1 95.56 65 THR B CA 1
ATOM 1730 C C . THR B 1 65 ? 2.072 17.484 3.566 1 95.56 65 THR B C 1
ATOM 1732 O O . THR B 1 65 ? 1.921 17.594 4.785 1 95.56 65 THR B O 1
ATOM 1735 N N . GLN B 1 66 ? 3.221 17.859 2.939 1 91.88 66 GLN B N 1
ATOM 1736 C CA . GLN B 1 66 ? 4.316 18.594 3.555 1 91.88 66 GLN B CA 1
ATOM 1737 C C . GLN B 1 66 ? 5.086 17.719 4.539 1 91.88 66 GLN B C 1
ATOM 1739 O O . GLN B 1 66 ? 5.75 18.234 5.445 1 91.88 66 GLN B O 1
ATOM 1744 N N . ALA B 1 67 ? 4.934 16.422 4.398 1 93.44 67 ALA B N 1
ATOM 1745 C CA . ALA B 1 67 ? 5.625 15.523 5.324 1 93.44 67 ALA B CA 1
ATOM 1746 C C . ALA B 1 67 ? 6.914 14.992 4.711 1 93.44 67 ALA B C 1
ATOM 1748 O O . ALA B 1 67 ? 7.824 14.578 5.43 1 93.44 67 ALA B O 1
ATOM 1749 N N . VAL B 1 68 ? 6.941 14.93 3.459 1 93.94 68 VAL B N 1
ATOM 1750 C CA . VAL B 1 68 ? 8.102 14.398 2.754 1 93.94 68 VAL B CA 1
ATOM 1751 C C . VAL B 1 68 ? 8.445 15.305 1.571 1 93.94 68 VAL B C 1
ATOM 1753 O O . VAL B 1 68 ? 7.605 16.078 1.105 1 93.94 68 VAL B O 1
ATOM 1756 N N . THR B 1 69 ? 9.648 15.211 1.161 1 92.75 69 THR B N 1
ATOM 1757 C CA . THR B 1 69 ? 10.086 16.031 0.034 1 92.75 69 THR B CA 1
ATOM 1758 C C . THR B 1 69 ? 10.484 15.148 -1.148 1 92.75 69 THR B C 1
ATOM 1760 O O . THR B 1 69 ? 10.836 13.984 -0.972 1 92.75 69 THR B O 1
ATOM 1763 N N . THR B 1 70 ? 10.438 15.734 -2.334 1 90.88 70 THR B N 1
ATOM 1764 C CA . THR B 1 70 ? 10.812 15.047 -3.561 1 90.88 70 THR B CA 1
ATOM 1765 C C . THR B 1 70 ? 12.266 14.578 -3.496 1 90.88 70 THR B C 1
ATOM 1767 O O . THR B 1 70 ? 12.594 13.484 -3.965 1 90.88 70 THR B O 1
ATOM 1770 N N . GLU B 1 71 ? 13.094 15.398 -2.936 1 91.12 71 GLU B N 1
ATOM 1771 C CA . GLU B 1 71 ? 14.516 15.062 -2.834 1 91.12 71 GLU B CA 1
ATOM 1772 C C . GLU B 1 71 ? 14.727 13.805 -1.997 1 91.12 71 GLU B C 1
ATOM 1774 O O . GLU B 1 71 ? 15.523 12.945 -2.359 1 91.12 71 GLU B O 1
ATOM 1779 N N . GLN B 1 72 ? 14.062 13.773 -0.9 1 92.19 72 G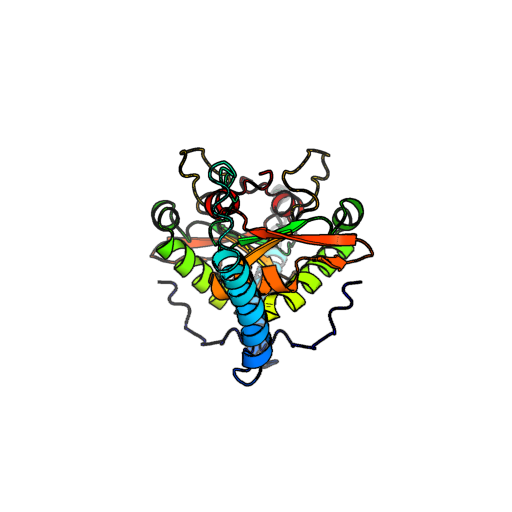LN B N 1
ATOM 1780 C CA . GLN B 1 72 ? 14.141 12.602 -0.038 1 92.19 72 GLN B CA 1
ATOM 1781 C C . GLN B 1 72 ? 13.68 11.352 -0.772 1 92.19 72 GLN B C 1
ATOM 1783 O O . GLN B 1 72 ? 14.281 10.281 -0.632 1 92.19 72 GLN B O 1
ATOM 1788 N N . LEU B 1 73 ? 12.656 11.508 -1.606 1 91.81 73 LEU B N 1
ATOM 1789 C CA . LEU B 1 73 ? 11.969 10.375 -2.229 1 91.81 73 LEU B CA 1
ATOM 1790 C C . LEU B 1 73 ? 12.75 9.867 -3.436 1 91.81 73 LEU B C 1
ATOM 1792 O O . LEU B 1 73 ? 12.492 8.758 -3.916 1 91.81 73 LEU B O 1
ATOM 1796 N N . ASN B 1 74 ? 13.703 10.648 -3.928 1 90.5 74 ASN B N 1
ATOM 1797 C CA . ASN B 1 74 ? 14.539 10.234 -5.043 1 90.5 74 ASN B CA 1
ATOM 1798 C C . ASN B 1 74 ? 15.625 9.258 -4.594 1 90.5 74 ASN B C 1
ATOM 1800 O O . ASN B 1 74 ? 16.25 8.586 -5.422 1 90.5 74 ASN B O 1
ATOM 1804 N N . ASP B 1 75 ? 15.859 9.211 -3.412 1 91.19 75 ASP B N 1
ATOM 1805 C CA . ASP B 1 75 ? 16.844 8.312 -2.824 1 91.19 75 ASP B CA 1
ATOM 1806 C C . ASP B 1 75 ? 16.188 7.047 -2.277 1 91.19 75 ASP B C 1
ATOM 1808 O O . ASP B 1 75 ? 15.352 7.121 -1.369 1 91.19 75 ASP B O 1
ATOM 1812 N N . ASN B 1 76 ? 16.578 5.906 -2.809 1 89.12 76 ASN B N 1
ATOM 1813 C CA . ASN B 1 76 ? 15.961 4.645 -2.422 1 89.12 76 ASN B CA 1
ATOM 1814 C C . ASN B 1 76 ? 16.109 4.383 -0.925 1 89.12 76 ASN B C 1
ATOM 1816 O O . ASN B 1 76 ? 15.18 3.91 -0.276 1 89.12 76 ASN B O 1
ATOM 1820 N N . GLY B 1 77 ? 17.266 4.582 -0.379 1 92.38 77 GLY B N 1
ATOM 1821 C CA . GLY B 1 77 ? 17.5 4.375 1.043 1 92.38 77 GLY B CA 1
ATOM 1822 C C . GLY B 1 77 ? 16.641 5.266 1.918 1 92.38 77 GLY B C 1
ATOM 1823 O O . GLY B 1 77 ? 16.078 4.809 2.916 1 92.38 77 GLY B O 1
ATOM 1824 N N . GLU B 1 78 ? 16.609 6.543 1.546 1 93.06 78 GLU B N 1
ATOM 1825 C CA . GLU B 1 78 ? 15.781 7.477 2.295 1 93.06 78 GLU B CA 1
ATOM 1826 C C . GLU B 1 78 ? 14.305 7.105 2.195 1 93.06 78 GLU B C 1
ATOM 1828 O O . GLU B 1 78 ? 13.578 7.145 3.191 1 93.06 78 GLU B O 1
ATOM 1833 N N . TYR B 1 79 ? 13.859 6.777 1.01 1 92.44 79 TYR B N 1
ATOM 1834 C CA . TYR B 1 79 ? 12.477 6.344 0.809 1 92.44 79 TYR B CA 1
ATOM 1835 C C . TYR B 1 79 ? 12.125 5.191 1.74 1 92.44 79 TYR B C 1
ATOM 1837 O O . TYR B 1 79 ? 11.102 5.223 2.418 1 92.44 79 TYR B O 1
ATOM 1845 N N . GLU B 1 80 ? 12.938 4.172 1.783 1 90.69 80 GLU B N 1
ATOM 1846 C CA . GLU B 1 80 ? 12.688 2.996 2.611 1 90.69 80 GLU B CA 1
ATOM 1847 C C . GLU B 1 80 ? 12.594 3.371 4.09 1 90.69 80 GLU B C 1
ATOM 1849 O O . GLU B 1 80 ? 11.742 2.855 4.812 1 90.69 80 GLU B O 1
ATOM 1854 N N . GLU B 1 81 ? 13.5 4.215 4.492 1 92.38 81 GLU B N 1
ATOM 1855 C CA . GLU B 1 81 ? 13.477 4.68 5.875 1 92.38 81 GLU B CA 1
ATOM 1856 C C . GLU B 1 81 ? 12.172 5.414 6.191 1 92.38 81 GLU B C 1
ATOM 1858 O O . GLU B 1 81 ? 11.562 5.18 7.238 1 92.38 81 GLU B O 1
ATOM 1863 N N . ILE B 1 82 ? 11.781 6.289 5.262 1 93.69 82 ILE B N 1
ATOM 1864 C CA . ILE B 1 82 ? 10.555 7.055 5.453 1 93.69 82 ILE B CA 1
ATOM 1865 C C . ILE B 1 82 ? 9.359 6.105 5.539 1 93.69 82 ILE B C 1
ATOM 1867 O O . ILE B 1 82 ? 8.516 6.238 6.43 1 93.69 82 ILE B O 1
ATOM 1871 N N . LEU B 1 83 ? 9.312 5.211 4.609 1 93.19 83 LEU B N 1
ATOM 1872 C CA . LEU B 1 83 ? 8.219 4.25 4.562 1 93.19 83 LEU B CA 1
ATOM 1873 C C . LEU B 1 83 ? 8.125 3.471 5.871 1 93.19 83 LEU B C 1
ATOM 1875 O O . LEU B 1 83 ? 7.035 3.322 6.434 1 93.19 83 LEU B O 1
ATOM 1879 N N . GLU B 1 84 ? 9.188 2.975 6.328 1 90.81 84 GLU B N 1
ATOM 1880 C CA . GLU B 1 84 ? 9.234 2.229 7.586 1 90.81 84 GLU B CA 1
ATOM 1881 C C . GLU B 1 84 ? 8.781 3.096 8.758 1 90.81 84 GLU B C 1
ATOM 1883 O O . GLU B 1 84 ? 7.996 2.65 9.594 1 90.81 84 GLU B O 1
ATOM 1888 N N . ASP B 1 85 ? 9.266 4.309 8.758 1 92.06 85 ASP B N 1
ATOM 1889 C CA . ASP B 1 85 ? 8.906 5.227 9.836 1 92.06 85 ASP B CA 1
ATOM 1890 C C . ASP B 1 85 ? 7.406 5.52 9.828 1 92.06 85 ASP B C 1
ATOM 1892 O O . ASP B 1 85 ? 6.766 5.539 10.883 1 92.06 85 ASP B O 1
ATOM 1896 N N . MET B 1 86 ? 6.809 5.738 8.625 1 94 86 MET B N 1
ATOM 1897 C CA . MET B 1 86 ? 5.379 6.008 8.5 1 94 86 MET B CA 1
ATOM 1898 C C . MET B 1 86 ? 4.555 4.82 8.984 1 94 86 MET B C 1
ATOM 1900 O O . MET B 1 86 ? 3.561 4.992 9.688 1 94 86 MET B O 1
ATOM 1904 N N . ARG B 1 87 ? 4.992 3.717 8.594 1 91.5 87 ARG B N 1
ATOM 1905 C CA . ARG B 1 87 ? 4.266 2.521 9.008 1 91.5 87 ARG B CA 1
ATOM 1906 C C . ARG B 1 87 ? 4.297 2.359 10.523 1 91.5 87 ARG B C 1
ATOM 1908 O O . ARG B 1 87 ? 3.268 2.084 11.148 1 91.5 87 ARG B O 1
ATOM 1915 N N . ASP B 1 88 ? 5.438 2.48 11.102 1 89.94 88 ASP B N 1
ATOM 1916 C CA . ASP B 1 88 ? 5.617 2.32 12.539 1 89.94 88 ASP B CA 1
ATOM 1917 C C . ASP B 1 88 ? 4.758 3.314 13.312 1 89.94 88 ASP B C 1
ATOM 1919 O O . ASP B 1 88 ? 4.148 2.961 14.328 1 89.94 88 ASP B O 1
ATOM 1923 N N . GLU B 1 89 ? 4.656 4.492 12.852 1 91 89 GLU B N 1
ATOM 1924 C CA . GLU B 1 89 ? 3.947 5.555 13.562 1 91 89 GLU B CA 1
ATOM 1925 C C . GLU B 1 89 ? 2.443 5.477 13.312 1 91 89 GLU B C 1
ATOM 1927 O O . GLU B 1 89 ? 1.647 5.602 14.242 1 91 89 GLU B O 1
ATOM 1932 N N . CYS B 1 90 ? 2.135 5.219 12.102 1 94.06 90 CYS B N 1
ATOM 1933 C CA . CYS B 1 90 ? 0.732 5.391 11.742 1 94.06 90 CYS B CA 1
ATOM 1934 C C . CYS B 1 90 ? -0.077 4.148 12.094 1 94.06 90 CYS B C 1
ATOM 1936 O O . CYS B 1 90 ? -1.308 4.195 12.141 1 94.06 90 CYS B O 1
ATOM 1938 N N . CYS B 1 91 ? 0.581 3.105 12.336 1 91.62 91 CYS B N 1
ATOM 1939 C CA . CYS B 1 91 ? -0.156 1.913 12.742 1 91.62 91 CYS B CA 1
ATOM 1940 C C . CYS B 1 91 ? -0.653 2.039 14.18 1 91.62 91 CYS B C 1
ATOM 1942 O O . CYS B 1 91 ? -1.48 1.243 14.625 1 91.62 91 CYS B O 1
ATOM 1944 N N . LYS B 1 92 ? -0.168 2.971 14.922 1 93.06 92 LYS B N 1
ATOM 1945 C CA . LYS B 1 92 ? -0.551 3.184 16.312 1 93.06 92 LYS B CA 1
ATOM 1946 C C . LYS B 1 92 ? -2.002 3.643 16.422 1 93.06 92 LYS B C 1
ATOM 1948 O O . LYS B 1 92 ? -2.604 3.58 17.5 1 93.06 92 LYS B O 1
ATOM 1953 N N . PHE B 1 93 ? -2.574 4.051 15.383 1 95.69 93 PHE B N 1
ATOM 1954 C CA . PHE B 1 93 ? -3.908 4.641 15.422 1 95.69 93 PHE B CA 1
ATOM 1955 C C . PHE B 1 93 ? -4.965 3.615 15.023 1 95.69 93 PHE B C 1
ATOM 1957 O O . PHE B 1 93 ? -6.164 3.891 15.102 1 95.69 93 PHE B O 1
ATOM 1964 N N . GLY B 1 94 ? -4.508 2.508 14.547 1 92.94 94 GLY B N 1
ATOM 1965 C CA . GLY B 1 94 ? -5.363 1.426 14.086 1 92.94 94 GLY B CA 1
ATOM 1966 C C . GLY B 1 94 ? -4.707 0.542 13.047 1 92.94 94 GLY B C 1
ATOM 1967 O O . GLY B 1 94 ? -3.518 0.691 12.758 1 92.94 94 GLY B O 1
ATOM 1968 N N . THR B 1 95 ? -5.52 -0.413 12.531 1 90.5 95 THR B N 1
ATOM 1969 C CA . THR B 1 95 ? -4.992 -1.331 11.531 1 90.5 95 THR B CA 1
ATOM 1970 C C . THR B 1 95 ? -4.676 -0.592 10.234 1 90.5 95 THR B C 1
ATOM 1972 O O . THR B 1 95 ? -5.582 -0.195 9.5 1 90.5 95 THR B O 1
ATOM 1975 N N . LEU B 1 96 ? -3.42 -0.423 10.031 1 93 96 LEU B N 1
ATOM 1976 C CA . LEU B 1 96 ? -2.914 0.236 8.828 1 93 96 LEU B CA 1
ATOM 1977 C C . LEU B 1 96 ? -2.742 -0.764 7.691 1 93 96 LEU B C 1
ATOM 1979 O O . LEU B 1 96 ? -1.838 -1.601 7.727 1 93 96 LEU B O 1
ATOM 1983 N N . MET B 1 97 ? -3.527 -0.627 6.668 1 90.94 97 MET B N 1
ATOM 1984 C CA . MET B 1 97 ? -3.541 -1.593 5.574 1 90.94 97 MET B CA 1
ATOM 1985 C C . MET B 1 97 ? -2.447 -1.278 4.559 1 90.94 97 MET B C 1
ATOM 1987 O O . MET B 1 97 ? -1.812 -2.188 4.023 1 90.94 97 MET B O 1
ATOM 1991 N N . ASN B 1 98 ? -2.234 -0.018 4.258 1 93.94 98 ASN B N 1
ATOM 1992 C CA . ASN B 1 98 ? -1.242 0.373 3.262 1 93.94 98 ASN B CA 1
ATOM 1993 C C . ASN B 1 98 ? -0.679 1.763 3.547 1 93.94 98 ASN B C 1
ATOM 1995 O O . ASN B 1 98 ? -1.365 2.609 4.121 1 93.94 98 ASN B O 1
ATOM 1999 N N . VAL B 1 99 ? 0.491 1.951 3.25 1 95.62 99 VAL B N 1
ATOM 2000 C CA . VAL B 1 99 ? 1.148 3.248 3.131 1 95.62 99 VAL B CA 1
ATOM 2001 C C . VAL B 1 99 ? 1.643 3.449 1.701 1 95.62 99 VAL B C 1
ATOM 2003 O O . VAL B 1 99 ? 2.48 2.686 1.214 1 95.62 99 VAL B O 1
ATOM 2006 N N . VAL B 1 100 ? 1.106 4.441 1.005 1 94.31 100 VAL B N 1
ATOM 2007 C CA . VAL B 1 100 ? 1.524 4.699 -0.369 1 94.31 100 VAL B CA 1
ATOM 2008 C C . VAL B 1 100 ? 2.205 6.062 -0.455 1 94.31 100 VAL B C 1
ATOM 2010 O O . VAL B 1 100 ? 1.626 7.078 -0.063 1 94.31 100 VAL B O 1
ATOM 2013 N N . ILE B 1 101 ? 3.336 6.047 -0.954 1 94.31 101 ILE B N 1
ATOM 2014 C CA . ILE B 1 101 ? 4.113 7.258 -1.175 1 94.31 101 ILE B CA 1
ATOM 2015 C C . ILE B 1 101 ? 4.613 7.297 -2.617 1 94.31 101 ILE B C 1
ATOM 2017 O O . ILE B 1 101 ? 5.633 6.684 -2.945 1 94.31 101 ILE B O 1
ATOM 2021 N N . PRO B 1 102 ? 3.955 7.961 -3.471 1 91.44 102 PRO B N 1
ATOM 2022 C CA 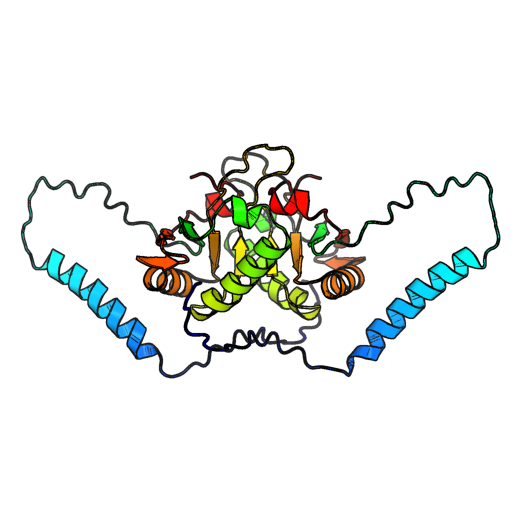. PRO B 1 102 ? 4.426 8.031 -4.855 1 91.44 102 PRO B CA 1
ATOM 2023 C C . PRO B 1 102 ? 5.824 8.633 -4.973 1 91.44 102 PRO B C 1
ATOM 2025 O O . PRO B 1 102 ? 6.164 9.57 -4.246 1 91.44 102 PRO B O 1
ATOM 2028 N N . ARG B 1 103 ? 6.582 8.047 -5.789 1 91 103 ARG B N 1
ATOM 2029 C CA . ARG B 1 103 ? 7.934 8.531 -6.035 1 91 103 ARG B CA 1
ATOM 2030 C C . ARG B 1 103 ? 8.07 9.062 -7.461 1 91 103 ARG B C 1
ATOM 2032 O O . ARG B 1 103 ? 7.32 8.672 -8.352 1 91 103 ARG B O 1
ATOM 2039 N N . PRO B 1 104 ? 8.984 10.008 -7.555 1 86.56 104 PRO B N 1
ATOM 2040 C CA . PRO B 1 104 ? 9.234 10.477 -8.914 1 86.56 104 PRO B CA 1
ATOM 2041 C C . PRO B 1 104 ? 9.797 9.383 -9.828 1 86.56 104 PRO B C 1
ATOM 2043 O O . PRO B 1 104 ? 10.523 8.5 -9.359 1 86.56 104 PRO B O 1
ATOM 2046 N N . ASN B 1 105 ? 9.312 9.344 -11.031 1 77.94 105 ASN B N 1
ATOM 2047 C CA . ASN B 1 105 ? 9.867 8.414 -12.016 1 77.94 105 ASN B CA 1
ATOM 2048 C C . ASN B 1 105 ? 11.242 8.859 -12.5 1 77.94 105 ASN B C 1
ATOM 2050 O O . ASN B 1 105 ? 11.477 10.055 -12.703 1 77.94 105 ASN B O 1
ATOM 2054 N N . PRO B 1 106 ? 12.148 7.922 -12.531 1 72.25 106 PRO B N 1
ATOM 2055 C CA . PRO B 1 106 ? 13.492 8.297 -12.977 1 72.25 106 PRO B CA 1
ATOM 2056 C C . PRO B 1 106 ? 13.492 8.984 -14.336 1 72.25 106 PRO B C 1
ATOM 2058 O O . PRO B 1 106 ? 14.406 9.766 -14.641 1 72.25 106 PRO B O 1
ATOM 2061 N N . ASN B 1 107 ? 12.508 8.609 -15.055 1 72 107 ASN B N 1
ATOM 2062 C CA . ASN B 1 107 ? 12.477 9.203 -16.391 1 72 107 ASN B CA 1
ATOM 2063 C C . ASN B 1 107 ? 11.93 10.625 -16.344 1 72 107 ASN B C 1
ATOM 2065 O O . ASN B 1 107 ? 11.844 11.289 -17.391 1 72 107 ASN B O 1
ATOM 2069 N N . GLY B 1 108 ? 11.688 11.133 -15.188 1 64.81 108 GLY B N 1
ATOM 2070 C CA . GLY B 1 108 ? 11.273 12.523 -15.039 1 64.81 108 GLY B CA 1
ATOM 2071 C C . GLY B 1 108 ? 9.789 12.727 -15.266 1 64.81 108 GLY B C 1
ATOM 2072 O O . GLY B 1 108 ? 9.312 13.867 -15.305 1 64.81 108 GLY B O 1
ATOM 2073 N N . GLU B 1 109 ? 9.195 11.727 -15.602 1 62.31 109 GLU B N 1
ATOM 2074 C CA . GLU B 1 109 ? 7.758 11.914 -15.797 1 62.31 109 GLU B CA 1
ATOM 2075 C C . GLU B 1 109 ? 7.055 12.172 -14.469 1 62.31 109 GLU B C 1
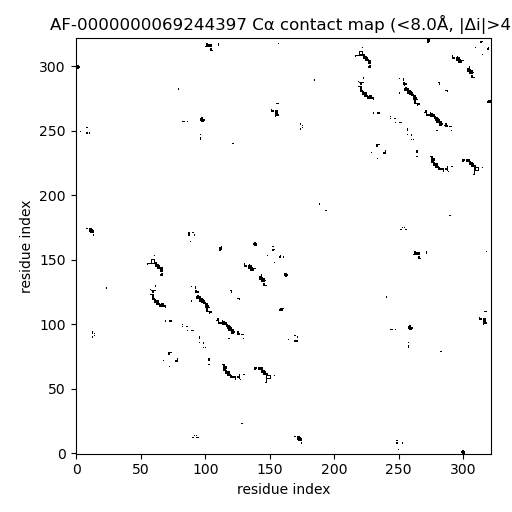ATOM 2077 O O . GLU B 1 109 ? 7.402 11.57 -13.445 1 62.31 109 GLU B O 1
ATOM 2082 N N . LEU B 1 110 ? 6.461 13.305 -14.406 1 62.19 110 LEU B N 1
ATOM 2083 C CA . LEU B 1 110 ? 5.793 13.734 -13.188 1 62.19 110 LEU B CA 1
ATOM 2084 C C . LEU B 1 110 ? 4.781 12.695 -12.719 1 62.19 110 LEU B C 1
ATOM 2086 O O . LEU B 1 110 ? 3.951 12.234 -13.508 1 62.19 110 LEU B O 1
ATOM 2090 N N . SER B 1 111 ? 5.137 11.922 -11.75 1 73.81 111 SER B N 1
ATOM 2091 C CA . SER B 1 111 ? 4.156 11.039 -11.133 1 73.81 111 SER B CA 1
ATOM 2092 C C . SER B 1 111 ? 3.176 11.812 -10.266 1 73.81 111 SER B C 1
ATOM 2094 O O . SER B 1 111 ? 3.537 12.828 -9.672 1 73.81 111 SER B O 1
ATOM 2096 N N . ALA B 1 112 ? 1.908 11.461 -10.398 1 78.69 112 ALA B N 1
ATOM 2097 C CA . ALA B 1 112 ? 0.853 12.133 -9.648 1 78.69 112 ALA B CA 1
ATOM 2098 C C . ALA B 1 112 ? 1.043 11.938 -8.148 1 78.69 112 ALA B C 1
ATOM 2100 O O . ALA B 1 112 ? 1.425 10.852 -7.695 1 78.69 112 ALA B O 1
ATOM 2101 N N . GLY B 1 113 ? 0.928 13.008 -7.441 1 88.06 113 GLY B N 1
ATOM 2102 C CA . GLY B 1 113 ? 0.836 12.906 -5.996 1 88.06 113 GLY B CA 1
ATOM 2103 C C . GLY B 1 113 ? 2.188 12.961 -5.305 1 88.06 113 GLY B C 1
ATOM 2104 O O . GLY B 1 113 ? 2.295 12.664 -4.113 1 88.06 113 GLY B O 1
ATOM 2105 N N . ILE B 1 114 ? 3.213 13.344 -6.055 1 87.88 114 ILE B N 1
ATOM 2106 C CA . ILE B 1 114 ? 4.535 13.43 -5.441 1 87.88 114 ILE B CA 1
ATOM 2107 C C . ILE B 1 114 ? 4.488 14.383 -4.25 1 87.88 114 ILE B C 1
ATOM 2109 O O . ILE B 1 114 ? 3.893 15.461 -4.332 1 87.88 114 ILE B O 1
ATOM 2113 N N . GLY B 1 115 ? 5.141 13.945 -3.156 1 91.69 115 GLY B N 1
ATOM 2114 C CA . GLY B 1 115 ? 5.148 14.75 -1.943 1 91.69 115 GLY B CA 1
ATOM 2115 C C . GLY B 1 115 ? 4.012 14.414 -0.998 1 91.69 115 GLY B C 1
ATOM 2116 O O . GLY B 1 115 ? 3.959 14.922 0.124 1 91.69 115 GLY B O 1
ATOM 2117 N N . LYS B 1 116 ? 3.094 13.609 -1.401 1 95.19 116 LYS B N 1
ATOM 2118 C CA . LYS B 1 116 ? 1.971 13.18 -0.575 1 95.19 116 LYS B CA 1
ATOM 2119 C C . LYS B 1 116 ? 2.209 11.781 -0.012 1 95.19 116 LYS B C 1
ATOM 2121 O O . LYS B 1 116 ? 2.916 10.969 -0.618 1 95.19 116 LYS B O 1
ATOM 2126 N N . VAL B 1 117 ? 1.679 11.516 1.156 1 96.56 117 VAL B N 1
ATOM 2127 C CA . VAL B 1 117 ? 1.657 10.188 1.77 1 96.56 117 VAL B CA 1
ATOM 2128 C C . VAL B 1 117 ? 0.213 9.742 1.991 1 96.56 117 VAL B C 1
ATOM 2130 O O . VAL B 1 117 ? -0.577 10.469 2.605 1 96.56 117 VAL B O 1
ATOM 2133 N N . PHE B 1 118 ? -0.154 8.633 1.459 1 96.44 118 PHE B N 1
ATOM 2134 C CA . PHE B 1 118 ? -1.506 8.109 1.622 1 96.44 118 PHE B CA 1
ATOM 2135 C C . PHE B 1 118 ? -1.522 6.949 2.605 1 96.44 118 PHE B C 1
ATOM 2137 O O . PHE B 1 118 ? -0.765 5.988 2.453 1 96.44 118 PHE B O 1
ATOM 2144 N N . LEU B 1 119 ? -2.326 7.043 3.545 1 96.75 119 LEU B N 1
ATOM 2145 C CA . LEU B 1 119 ? -2.521 6.023 4.57 1 96.75 119 LEU B CA 1
ATOM 2146 C C . LEU B 1 119 ? -3.902 5.387 4.449 1 96.75 119 LEU B C 1
ATOM 2148 O O . LEU B 1 119 ? -4.922 6.074 4.574 1 96.75 119 LEU B O 1
ATOM 2152 N N . GLU B 1 120 ? -3.949 4.137 4.211 1 96.06 120 GLU B N 1
ATOM 2153 C CA . GLU B 1 120 ? -5.207 3.398 4.172 1 96.06 120 GLU B CA 1
ATOM 2154 C C . GLU B 1 120 ? -5.398 2.568 5.438 1 96.06 120 GLU B C 1
ATOM 2156 O O . GLU B 1 120 ? -4.578 1.704 5.75 1 96.06 120 GLU B O 1
ATOM 2161 N N . TYR B 1 121 ? -6.5 2.785 6.098 1 95.56 121 TYR B N 1
ATOM 2162 C CA . TYR B 1 121 ? -6.82 2.061 7.324 1 95.56 121 TYR B CA 1
ATOM 2163 C C . TYR B 1 121 ? -7.961 1.076 7.098 1 95.56 121 TYR B C 1
ATOM 2165 O O . TYR B 1 121 ? -8.648 1.14 6.074 1 95.56 121 TYR B O 1
ATOM 2173 N N . ALA B 1 122 ? -8.125 0.187 8.047 1 91.5 122 ALA B N 1
ATOM 2174 C CA . ALA B 1 122 ? -9.172 -0.828 7.973 1 91.5 122 ALA B CA 1
ATOM 2175 C C . ALA B 1 122 ? -10.555 -0.213 8.195 1 91.5 122 ALA B C 1
ATOM 2177 O O . ALA B 1 122 ? -11.555 -0.719 7.691 1 91.5 122 ALA B O 1
ATOM 2178 N N . ASP B 1 123 ? -10.594 0.885 8.961 1 93.62 123 ASP B N 1
ATOM 2179 C CA . ASP B 1 123 ? -11.883 1.497 9.258 1 93.62 123 ASP B CA 1
ATOM 2180 C C . ASP B 1 123 ? -11.742 3 9.484 1 93.62 123 ASP B C 1
ATOM 2182 O O . ASP B 1 123 ? -10.625 3.504 9.648 1 93.62 123 ASP B O 1
ATOM 2186 N N . CYS B 1 124 ? -12.898 3.645 9.562 1 96.12 124 CYS B N 1
ATOM 2187 C CA . CYS B 1 124 ? -12.891 5.102 9.625 1 96.12 124 CYS B CA 1
ATOM 2188 C C . CYS B 1 124 ? -12.57 5.586 11.031 1 96.12 124 CYS B C 1
ATOM 2190 O O . CYS B 1 124 ? -12.211 6.746 11.227 1 96.12 124 CYS B O 1
ATOM 2192 N N . THR B 1 125 ? -12.805 4.781 12.039 1 97 125 THR B N 1
ATOM 2193 C CA . THR B 1 125 ? -12.406 5.152 13.391 1 97 125 THR B CA 1
ATOM 2194 C C . THR B 1 125 ? -10.898 5.359 13.484 1 97 125 THR B C 1
ATOM 2196 O O . THR B 1 125 ? -10.438 6.363 14.031 1 97 125 THR B O 1
ATOM 2199 N N . ALA B 1 126 ? -10.195 4.449 12.906 1 95.94 126 ALA B N 1
ATOM 2200 C CA . ALA B 1 126 ? -8.742 4.52 12.891 1 95.94 126 ALA B CA 1
ATOM 2201 C C . ALA B 1 126 ? -8.258 5.719 12.07 1 95.94 126 ALA B C 1
ATOM 2203 O O . ALA B 1 126 ? -7.371 6.457 12.508 1 95.94 126 ALA B O 1
ATOM 2204 N N . SER B 1 127 ? -8.859 5.895 10.859 1 97.94 127 SER B N 1
ATOM 2205 C CA . SER B 1 127 ? -8.414 6.988 10.008 1 97.94 127 SER B CA 1
ATOM 2206 C C . SER B 1 127 ? -8.703 8.344 10.648 1 97.94 127 SER B C 1
ATOM 2208 O O . SER B 1 127 ? -7.93 9.289 10.492 1 97.94 127 SER B O 1
ATOM 2210 N N . LEU B 1 128 ? -9.805 8.438 11.367 1 97.69 128 LEU B N 1
ATOM 2211 C CA . LEU B 1 128 ? -10.125 9.664 12.086 1 97.69 128 LEU B CA 1
ATOM 2212 C C . LEU B 1 128 ? -9.094 9.938 13.172 1 97.69 128 LEU B C 1
ATOM 2214 O O . LEU B 1 128 ? -8.625 11.07 13.32 1 97.69 128 LEU B O 1
ATOM 2218 N N . ALA B 1 129 ? -8.758 8.93 13.93 1 97.38 129 ALA B N 1
ATOM 2219 C CA . ALA B 1 129 ? -7.742 9.078 14.969 1 97.38 129 ALA B CA 1
ATOM 2220 C C . ALA B 1 129 ? -6.418 9.562 14.383 1 97.38 129 ALA B C 1
ATOM 2222 O O . ALA B 1 129 ? -5.773 10.453 14.938 1 97.38 129 ALA B O 1
ATOM 2223 N N . ALA B 1 130 ? -6.016 8.969 13.289 1 97.5 130 ALA B N 1
ATOM 2224 C CA . ALA B 1 130 ? -4.777 9.336 12.617 1 97.5 130 ALA B CA 1
ATOM 2225 C C . ALA B 1 130 ? -4.824 10.781 12.125 1 97.5 130 ALA B C 1
ATOM 2227 O O . ALA B 1 130 ? -3.893 11.555 12.359 1 97.5 130 ALA B O 1
ATOM 2228 N N . LYS B 1 131 ? -5.891 11.07 11.391 1 97.25 131 LYS B N 1
ATOM 2229 C CA . LYS B 1 131 ? -6.059 12.414 10.852 1 97.25 131 LYS B CA 1
ATOM 2230 C C . LYS B 1 131 ? -5.918 13.461 11.953 1 97.25 131 LYS B C 1
ATOM 2232 O O . LYS B 1 131 ? -5.199 14.453 11.789 1 97.25 131 LYS B O 1
ATOM 2237 N N . ASN B 1 132 ? -6.621 13.297 13.055 1 97.06 132 ASN B N 1
ATOM 2238 C CA . ASN B 1 132 ? -6.613 14.242 14.164 1 97.06 132 ASN B CA 1
ATOM 2239 C C . ASN B 1 132 ? -5.242 14.328 14.82 1 97.06 132 ASN B C 1
ATOM 2241 O O . ASN B 1 132 ? -4.801 15.414 15.211 1 97.06 132 ASN B O 1
ATOM 2245 N N . ALA B 1 133 ? -4.609 13.219 14.938 1 95.62 133 ALA B N 1
ATOM 2246 C CA . ALA B 1 133 ? -3.318 13.164 15.617 1 95.62 133 ALA B CA 1
ATOM 2247 C C . ALA B 1 133 ? -2.219 13.781 14.758 1 95.62 133 ALA B C 1
ATOM 2249 O O . ALA B 1 133 ? -1.294 14.414 15.273 1 95.62 133 ALA B O 1
ATOM 2250 N N . LEU B 1 134 ? -2.305 13.578 13.492 1 95.94 134 LEU B N 1
ATOM 2251 C CA . LEU B 1 134 ? -1.206 13.93 12.602 1 95.94 134 LEU B CA 1
ATOM 2252 C C . LEU B 1 134 ? -1.363 15.352 12.078 1 95.94 134 LEU B C 1
ATOM 2254 O O . LEU B 1 134 ? -0.373 16.016 11.758 1 95.94 134 LEU B O 1
ATOM 2258 N N . ASN B 1 135 ? -2.584 15.75 11.953 1 96.38 135 ASN B N 1
ATOM 2259 C CA . ASN B 1 135 ? -2.826 17.078 11.391 1 96.38 135 ASN B CA 1
ATOM 2260 C C . ASN B 1 135 ? -2.211 18.172 12.258 1 96.38 135 ASN B C 1
ATOM 2262 O O . ASN B 1 135 ? -2.434 18.219 13.469 1 96.38 135 ASN B O 1
ATOM 2266 N N . GLY B 1 136 ? -1.453 19.031 11.602 1 95 136 GLY B N 1
ATOM 2267 C CA . GLY B 1 136 ? -0.867 20.172 12.305 1 95 136 GLY B CA 1
ATOM 2268 C C . GLY B 1 136 ? 0.414 19.812 13.039 1 95 136 GLY B C 1
ATOM 2269 O O . GLY B 1 136 ? 1.067 20.688 13.609 1 95 136 GLY B O 1
ATOM 2270 N N . ARG B 1 137 ? 0.764 18.641 13.031 1 94.25 137 ARG B N 1
ATOM 2271 C CA . ARG B 1 137 ? 2.014 18.234 13.664 1 94.25 137 ARG B CA 1
ATOM 2272 C C . ARG B 1 137 ? 3.217 18.672 12.828 1 94.25 137 ARG B C 1
ATOM 2274 O O . ARG B 1 137 ? 3.125 18.766 11.602 1 94.25 137 ARG B O 1
ATOM 2281 N N . LYS B 1 138 ? 4.23 18.875 13.5 1 90.75 138 LYS B N 1
ATOM 2282 C CA . LYS B 1 138 ? 5.445 19.281 12.805 1 90.75 138 LYS B CA 1
ATOM 2283 C C . LYS B 1 138 ? 6.293 18.078 12.414 1 90.75 138 LYS B C 1
ATOM 2285 O O . LYS B 1 138 ? 6.477 17.156 13.219 1 90.75 138 LYS B O 1
ATOM 2290 N N . PHE B 1 139 ? 6.777 18.094 11.094 1 84.19 139 PHE B N 1
ATOM 2291 C CA . PHE B 1 139 ? 7.66 17.078 10.539 1 84.19 139 PHE B CA 1
ATOM 2292 C C . PHE B 1 139 ? 8.773 17.719 9.719 1 84.19 139 PHE B C 1
ATOM 2294 O O . PHE B 1 139 ? 8.516 18.281 8.656 1 84.19 139 PHE B O 1
ATOM 2301 N N . GLY B 1 140 ? 10.094 17.594 10.211 1 80.94 140 GLY B N 1
ATOM 2302 C CA . GLY B 1 140 ? 11.195 18.25 9.508 1 80.94 140 GLY B CA 1
ATOM 2303 C C . GLY B 1 140 ? 11.055 19.75 9.438 1 80.94 140 GLY B C 1
ATOM 2304 O O . GLY B 1 140 ? 11.445 20.375 8.445 1 80.94 140 GLY B O 1
ATOM 2305 N N . GLY B 1 141 ? 10.359 20.297 10.438 1 86.38 141 GLY B N 1
ATOM 2306 C CA . GLY B 1 141 ? 10.172 21.734 10.461 1 86.38 141 GLY B CA 1
ATOM 2307 C C . GLY B 1 141 ? 8.914 22.188 9.75 1 86.38 141 GLY B C 1
ATOM 2308 O O . GLY B 1 141 ? 8.523 23.359 9.836 1 86.38 141 GLY B O 1
ATOM 2309 N N . ASN B 1 142 ? 8.328 21.375 8.945 1 91.38 142 ASN B N 1
ATOM 2310 C CA . ASN B 1 142 ? 7.09 21.688 8.242 1 91.38 142 ASN B CA 1
ATOM 2311 C C . ASN B 1 142 ? 5.867 21.25 9.047 1 91.38 142 ASN B C 1
ATOM 2313 O O . ASN B 1 142 ? 5.934 20.266 9.797 1 91.38 142 ASN B O 1
ATOM 2317 N N . ILE B 1 143 ? 4.785 22.016 8.898 1 94.38 143 ILE B N 1
ATOM 2318 C CA . ILE B 1 143 ? 3.518 21.609 9.492 1 94.38 143 ILE B CA 1
ATOM 2319 C C . ILE B 1 143 ? 2.791 20.656 8.547 1 94.38 143 ILE B C 1
ATOM 2321 O O . ILE B 1 143 ? 2.545 20.984 7.391 1 94.38 143 ILE B O 1
ATOM 2325 N N . VAL B 1 144 ? 2.512 19.484 9.078 1 95.62 144 VAL B N 1
ATOM 2326 C CA . VAL B 1 144 ? 1.862 18.438 8.297 1 95.62 144 VAL B CA 1
ATOM 2327 C C . VAL B 1 144 ? 0.364 18.719 8.203 1 95.62 144 VAL B C 1
ATOM 2329 O O . VAL B 1 144 ? -0.263 19.109 9.188 1 95.62 144 VAL B O 1
ATOM 2332 N N . THR B 1 145 ? -0.152 18.609 7.008 1 96.81 145 THR B N 1
ATOM 2333 C CA . THR B 1 145 ? -1.596 18.641 6.801 1 96.81 145 THR B CA 1
ATOM 2334 C C . THR B 1 145 ? -2.145 17.234 6.574 1 96.81 145 THR B C 1
ATOM 2336 O O . THR B 1 145 ? -1.603 16.484 5.77 1 96.81 145 THR B O 1
ATOM 2339 N N . ALA B 1 146 ? -3.125 16.875 7.348 1 97.38 146 ALA B N 1
ATOM 2340 C CA . ALA B 1 146 ? -3.795 15.586 7.207 1 97.38 146 ALA B CA 1
ATOM 2341 C C . ALA B 1 146 ? -5.262 15.766 6.828 1 97.38 146 ALA B C 1
ATOM 2343 O O . ALA B 1 146 ? -6.016 16.438 7.543 1 97.38 146 ALA B O 1
ATOM 2344 N N . VAL B 1 147 ? -5.645 15.18 5.68 1 97.31 147 VAL B N 1
ATOM 2345 C CA . VAL B 1 147 ? -7.031 15.297 5.234 1 97.31 147 VAL B CA 1
ATOM 2346 C C . VAL B 1 147 ? -7.516 13.945 4.719 1 97.31 147 VAL B C 1
ATOM 2348 O O . VAL B 1 147 ? -6.711 13.07 4.375 1 97.31 147 VAL B O 1
ATOM 2351 N N . TYR B 1 148 ? -8.82 13.789 4.711 1 97.5 148 TYR B N 1
ATOM 2352 C CA . TYR B 1 148 ? -9.383 12.594 4.082 1 97.5 148 TYR B CA 1
ATOM 2353 C C . TYR B 1 148 ? -9.172 12.617 2.574 1 97.5 148 TYR B C 1
ATOM 2355 O O . TYR B 1 148 ? -9.211 13.68 1.951 1 97.5 148 TYR B O 1
ATOM 2363 N N . TYR B 1 149 ? -8.914 11.5 2.051 1 96.25 149 TYR B N 1
ATOM 2364 C CA . TYR B 1 149 ? -8.82 11.305 0.609 1 96.25 149 TYR B CA 1
ATOM 2365 C C . TYR B 1 149 ? -9.898 10.359 0.111 1 96.25 149 TYR B C 1
ATOM 23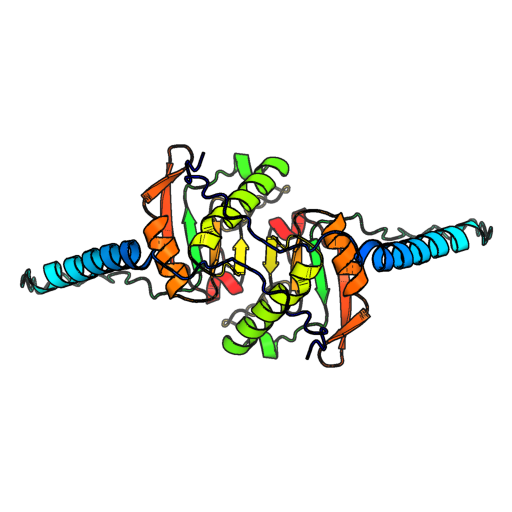67 O O . TYR B 1 149 ? -10.148 9.32 0.725 1 96.25 149 TYR B O 1
ATOM 2375 N N . PRO B 1 150 ? -10.578 10.742 -0.956 1 93.94 150 PRO B N 1
ATOM 2376 C CA . PRO B 1 150 ? -11.641 9.859 -1.432 1 93.94 150 PRO B CA 1
ATOM 2377 C C . PRO B 1 150 ? -11.141 8.461 -1.779 1 93.94 150 PRO B C 1
ATOM 2379 O O . PRO B 1 150 ? -10.172 8.32 -2.533 1 93.94 150 PRO B O 1
ATOM 2382 N N . GLU B 1 151 ? -11.781 7.414 -1.298 1 92.75 151 GLU B N 1
ATOM 2383 C CA . GLU B 1 151 ? -11.352 6.023 -1.446 1 92.75 151 GLU B CA 1
ATOM 2384 C C . GLU B 1 151 ? -11.344 5.602 -2.912 1 92.75 151 GLU B C 1
ATOM 2386 O O . GLU B 1 151 ? -10.445 4.879 -3.35 1 92.75 151 GLU B O 1
ATOM 2391 N N . GLU B 1 152 ? -12.383 6.059 -3.602 1 86.81 152 GLU B N 1
ATOM 2392 C CA . GLU B 1 152 ? -12.484 5.68 -5.008 1 86.81 152 GLU B CA 1
ATOM 2393 C C . GLU B 1 152 ? -11.273 6.16 -5.797 1 86.81 152 GLU B C 1
ATOM 2395 O O . GLU B 1 152 ? -10.719 5.414 -6.609 1 86.81 152 GLU B O 1
ATOM 2400 N N . ASN B 1 153 ? -10.867 7.379 -5.613 1 89.56 153 ASN B N 1
ATOM 2401 C CA . ASN B 1 153 ? -9.688 7.914 -6.281 1 89.56 153 ASN B CA 1
ATOM 2402 C C . ASN B 1 153 ? -8.422 7.16 -5.879 1 89.56 153 ASN B C 1
ATOM 2404 O O . ASN B 1 153 ? -7.586 6.844 -6.727 1 89.56 153 ASN B O 1
ATOM 2408 N N . TYR B 1 154 ? -8.281 6.895 -4.656 1 91.44 154 TYR B N 1
ATOM 2409 C CA . TYR B 1 154 ? -7.133 6.168 -4.125 1 91.44 154 TYR B CA 1
ATOM 2410 C C . TYR B 1 154 ? -7.016 4.789 -4.762 1 91.44 154 TYR B C 1
ATOM 2412 O O . TYR B 1 154 ? -5.949 4.406 -5.242 1 91.44 154 TYR B O 1
ATOM 2420 N N . HIS B 1 155 ? -8.125 4.066 -4.793 1 88.56 155 HIS B N 1
ATOM 2421 C CA . HIS B 1 155 ? -8.109 2.697 -5.301 1 88.56 155 HIS B CA 1
ATOM 2422 C C . HIS B 1 155 ? -7.91 2.672 -6.812 1 88.56 155 HIS B C 1
ATOM 2424 O O . HIS B 1 155 ? -7.422 1.68 -7.359 1 88.56 155 HIS B O 1
ATOM 2430 N N . SER B 1 156 ? -8.289 3.791 -7.406 1 84.81 156 SER B N 1
ATOM 2431 C CA . SER B 1 156 ? -8.062 3.904 -8.844 1 84.81 156 SER B CA 1
ATOM 2432 C C . SER B 1 156 ? -6.684 4.484 -9.141 1 84.81 156 SER B C 1
ATOM 2434 O O . SER B 1 156 ? -6.379 4.82 -10.289 1 84.81 156 SER B O 1
ATOM 2436 N N . MET B 1 157 ? -5.891 4.715 -8.102 1 84.12 157 MET B N 1
ATOM 2437 C CA . MET B 1 157 ? -4.516 5.191 -8.188 1 84.12 157 MET B CA 1
ATOM 2438 C C . MET B 1 157 ? -4.461 6.617 -8.727 1 84.12 157 MET B C 1
ATOM 2440 O O . MET B 1 157 ? -3.541 6.973 -9.461 1 84.12 157 MET B O 1
ATOM 2444 N N . GLU B 1 158 ? -5.523 7.352 -8.531 1 86.56 158 GLU B N 1
ATOM 2445 C CA . GLU B 1 158 ? -5.559 8.781 -8.836 1 86.56 158 GLU B CA 1
ATOM 2446 C C . GLU B 1 158 ? -5.105 9.609 -7.641 1 86.56 158 GLU B C 1
ATOM 2448 O O . GLU B 1 158 ? -5.926 10.016 -6.812 1 86.56 158 GLU B O 1
ATOM 2453 N N . TYR B 1 159 ? -3.855 9.977 -7.629 1 89.5 159 TYR B N 1
ATOM 2454 C CA . TYR B 1 159 ? -3.254 10.562 -6.434 1 89.5 159 TYR B CA 1
ATOM 2455 C C . TYR B 1 159 ? -3.113 12.07 -6.57 1 89.5 159 TYR B C 1
ATOM 2457 O O . TYR B 1 159 ? -2.402 12.711 -5.789 1 89.5 159 TYR B O 1
ATOM 2465 N N . ASP B 1 160 ? -3.707 12.703 -7.598 1 82.81 160 ASP B N 1
ATOM 2466 C CA . ASP B 1 160 ? -3.527 14.133 -7.832 1 82.81 160 ASP B CA 1
ATOM 2467 C C . ASP B 1 160 ? -4.84 14.891 -7.641 1 82.81 160 ASP B C 1
ATOM 2469 O O . ASP B 1 160 ? -5.137 15.82 -8.383 1 82.81 160 ASP B O 1
ATOM 2473 N N . LEU B 1 161 ? -5.586 14.453 -6.734 1 74.31 161 LEU B N 1
ATOM 2474 C CA . LEU B 1 161 ? -6.754 15.281 -6.445 1 74.31 161 LEU B CA 1
ATOM 2475 C C . LEU B 1 161 ? -6.348 16.547 -5.695 1 74.31 161 LEU B C 1
ATOM 2477 O O . LEU B 1 161 ? -5.355 16.547 -4.969 1 74.31 161 LEU B O 1
#

Solvent-accessible surface area (backbone atoms only — not comparable to full-atom values): 17708 Å² total; per-residue (Å²): 93,65,80,56,78,73,68,79,60,66,71,32,68,70,67,80,76,66,80,64,57,61,60,57,48,52,51,48,48,51,53,49,42,52,50,43,49,54,61,62,50,66,76,71,58,81,74,59,59,74,50,81,65,74,68,70,66,88,29,33,23,32,34,34,35,52,63,51,49,64,73,49,44,70,34,68,69,51,34,53,51,48,52,53,51,48,50,59,58,55,38,74,43,35,62,58,59,28,62,49,58,44,21,70,31,91,84,63,50,82,38,62,29,58,34,34,38,38,38,33,32,78,39,50,70,27,24,48,48,38,32,64,66,46,34,66,33,64,28,74,85,30,62,18,43,42,42,67,33,63,55,70,40,53,41,40,67,48,54,66,120,94,64,78,56,78,70,71,79,57,64,71,32,71,71,67,76,77,77,75,67,62,59,59,56,50,51,52,48,48,51,54,50,43,52,50,42,49,54,62,65,50,66,76,71,58,82,73,58,59,73,50,82,65,73,67,70,64,90,29,32,23,30,34,35,34,53,61,52,49,63,74,50,44,70,33,68,69,51,34,52,52,49,52,52,52,50,51,61,58,56,37,75,42,35,62,59,60,29,62,47,59,43,20,71,30,92,85,64,50,85,36,62,29,59,35,33,39,37,37,31,32,78,38,50,69,26,24,49,48,40,35,65,66,46,34,67,34,64,28,70,86,29,63,18,44,44,42,66,34,64,54,69,39,54,41,39,68,49,52,67,122

Radius of gyration: 22.76 Å; Cα contacts (8 Å, |Δi|>4): 483; chains: 2; bounding box: 56×66×58 Å

Foldseek 3Di:
DPVPVPPVPPPCPVPPDDDCPVVVVVVVCVVVVVVVVVVVVPPPVVPVPVPVPCPVPQDQKKKKAPQDALVLLVDPVSVVVVQVVCCVPLCNLHAWDDKDADHADPVRDDDAQHRMIMTGHPDRSSLVSSQVVQQQDDHPNDGMHMGDDDPVCVVVVNNHD/DPVPVCPVPPPCPVPPPDDPPPVVVVVVCVVVVVVVVVVVVVPPVVPPPVPVPCPVPQDQKKKKAPQDALVLLVDPVSVVVVQVVCCVPLCNLHAWDDKDADHADPVRDDDAQHRMIMIGHPDRSSLVSSQVVQQQDDHPNDGMHMGDDDPVCVVVVNNHD

Sequence (322 aa):
MFVLTSVNLVCFCGHSKPEEDNIFARAQQHIAMQKIALEVVGLNIPGVERGPTNEESPSKVVCLTQAVTTEQLNDNGEYEEILEDMRDECCKFGTLMNVVIPRPNPNGELSAGIGKVFLEYADCTASLAAKNALNGRKFGGNIVTAVYYPEENYHSMEYDLMFVLTSVNLVCFCGHSKPEEDNIFARAQQHIAMQKIALEVVGLNIPGVERGPTNEESPSKVVCLTQAVTTEQLNDNGEYEEILEDMRDECCKFGTLMNVVIPRPNPNGELSAGIGKVFLEYADCTASLAAKNALNGRKFGGNIVTAVYYPEENYHSMEYDL

Organism: Vicia faba (NCBI:txid3906)